Protein AF-A0A0N4YZI1-F1 (afdb_monomer)

Solvent-accessible surface area (backbone atoms only — not comparable to full-atom values): 15608 Å² total; per-residue (Å²): 112,76,43,60,44,81,88,55,67,86,56,74,50,94,76,45,42,50,37,38,33,33,46,59,48,47,58,96,82,44,68,38,50,48,68,56,55,50,52,44,39,50,38,26,43,74,52,76,24,46,54,28,34,43,38,34,46,71,39,26,40,34,49,26,60,54,74,69,55,42,40,49,58,39,66,42,84,84,43,40,84,25,42,61,86,41,46,65,58,37,35,76,69,37,35,43,24,37,24,34,71,26,25,41,49,53,54,33,48,75,71,56,28,43,42,36,43,45,55,42,45,64,38,27,34,70,62,28,95,81,69,65,50,57,37,61,32,52,62,34,31,37,62,39,66,30,35,38,35,18,17,28,38,41,64,86,37,28,60,70,61,28,51,53,52,33,54,76,53,65,29,48,34,35,13,54,29,93,57,54,34,30,18,36,34,50,35,43,64,43,97,47,60,38,81,43,47,40,81,50,63,59,61,55,49,51,51,53,53,50,38,56,76,71,63,55,61,24,14,34,38,41,24,40,44,50,57,78,93,46,42,71,60,16,52,57,50,49,56,36,45,57,50,30,53,51,52,34,58,78,67,66,52,56,75,88,53,35,59,64,48,40,52,57,44,33,37,67,69,46,73,47,49,65,56,58,50,48,52,55,45,34,50,52,50,36,60,63,52,41,50,41,65,50,53,71,73,60,66,67,81,80,127

Secondary structure (DSSP, 8-state):
-EEE-GGGTTT-STTGGGSEEEEPSEETTEEPPHHHHHHHHHHHHHTT-EE--EEEETTEEEES--HHHHHHHHH-TTPEEE-GGGHHHHHHTT--EEEPHHHHHHHHHHTT--EEE-S-B--BBTTHHHH--B-HHHHHHTT---EEEESBB-TTB-HHHHHHHHHHTT-EEEEESSS----BTTBS--S---SEEES-HHHHHHHHHHHHHTT----EEEE-PPPGGGHHHHHHHHHHHHHHHHHHHHTT--GGGHHHHHHHHHHHHHTTHHHHHHHHHHHHHHHGGGHHHHHHHT-----

Organism: Nippostrongylus brasiliensis (NCBI:txid27835)

Foldseek 3Di:
DEDEPPVVVPQPDVLQLLQEEEEFQADLNAGNALVLSVLLQVLSVVLVGGYFYWWQAQLYTYTRDDSVLSNCLRPVPPEAEDAPVCSVVCNVVRGTYTYALRNRLVVCLVVSRAEYEDAEHEAAAVVCVPVVPGDCNLVSQLFGAHEYQYQYHALRGDRVRRQVSCVVSVAFEEEQDPDQFRGNSLAQGDPDGTPYYDVDLLVVLVVSVVCVVVVPGGYYYYNYGQDPVSNVVSVQLSVQLVVQSVVCVVVVPDDPRSSVSSVVSSCVSSVNVVVVSSSVSSSVSSNSSNSSVSVVVVPDPDD

Nearest PDB structures (foldseek):
  4gij-assembly1_B  TM=9.245E-01  e=9.493E-31  Escherichia coli
  4gim-assembly1_C  TM=9.162E-01  e=5.645E-31  Escherichia coli
  4gik-assembly1_C  TM=9.221E-01  e=2.011E-30  Escherichia coli
  8k07-assembly1_B  TM=9.315E-01  e=7.165E-30  Arabidopsis thaliana
  4gij-assembly1_A  TM=9.152E-01  e=2.409E-29  Escherichia coli

Mean predicted aligned error: 7.45 Å

Structure (mmCIF, N/CA/C/O backbone):
data_AF-A0A0N4YZI1-F1
#
_entry.id   AF-A0A0N4YZI1-F1
#
loop_
_atom_site.group_PDB
_atom_site.id
_atom_site.type_symbol
_atom_site.label_atom_id
_atom_site.label_alt_id
_atom_site.label_comp_id
_atom_site.label_asym_id
_atom_site.label_entity_id
_atom_site.label_seq_id
_atom_site.pdbx_PDB_ins_code
_atom_site.Cartn_x
_atom_site.Cartn_y
_atom_site.Cartn_z
_atom_site.occupancy
_atom_site.B_iso_or_equiv
_atom_site.auth_seq_id
_atom_site.auth_comp_id
_atom_site.auth_asym_id
_atom_site.auth_atom_id
_atom_site.pdbx_PDB_model_num
ATOM 1 N N . MET A 1 1 ? -14.148 -5.843 20.686 1.00 64.12 1 MET A N 1
ATOM 2 C CA . MET A 1 1 ? -14.465 -5.968 19.241 1.00 64.12 1 MET A CA 1
ATOM 3 C C . MET A 1 1 ? -13.809 -4.864 18.410 1.00 64.12 1 MET A C 1
ATOM 5 O O . MET A 1 1 ? -13.136 -5.207 17.455 1.00 64.12 1 MET A O 1
ATOM 9 N N . LEU A 1 2 ? -13.870 -3.586 18.798 1.00 59.91 2 LEU A N 1
ATOM 10 C CA . LEU A 1 2 ? -12.930 -2.550 18.337 1.00 59.91 2 LEU A CA 1
ATOM 11 C C . LEU A 1 2 ? -12.351 -1.860 19.579 1.00 59.91 2 LEU A C 1
ATOM 13 O O . LEU A 1 2 ? -13.129 -1.42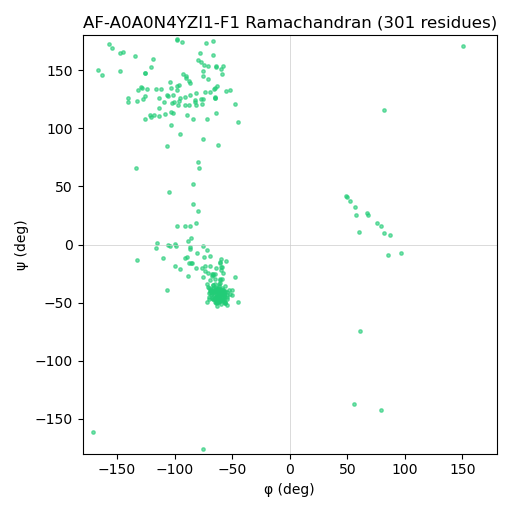2 20.426 1.00 59.91 2 LEU A O 1
ATOM 17 N N . LYS A 1 3 ? -11.027 -1.806 19.725 1.00 61.78 3 LYS A N 1
ATOM 18 C CA . LYS A 1 3 ? -10.350 -1.059 20.790 1.00 61.78 3 LYS A CA 1
ATOM 19 C C . LYS A 1 3 ? -9.655 0.151 20.173 1.00 61.78 3 LYS A C 1
ATOM 21 O O . LYS A 1 3 ? -8.828 0.013 19.276 1.00 61.78 3 LYS A O 1
ATOM 26 N N . LYS A 1 4 ? -10.019 1.331 20.664 1.00 57.34 4 LYS A N 1
ATOM 27 C CA . LYS A 1 4 ? -9.263 2.568 20.466 1.00 57.34 4 LYS A CA 1
ATOM 28 C C . LYS A 1 4 ? -8.422 2.739 21.722 1.00 57.34 4 LYS A C 1
ATOM 30 O O . LYS A 1 4 ? -8.985 2.741 22.815 1.00 57.34 4 LYS A O 1
ATOM 35 N N . GLU A 1 5 ? -7.104 2.778 21.591 1.00 58.91 5 GLU A N 1
ATOM 36 C CA . GLU A 1 5 ? -6.235 2.967 22.758 1.00 58.91 5 GLU A CA 1
ATOM 37 C C . GLU A 1 5 ? -6.351 4.408 23.282 1.00 58.91 5 GLU A C 1
ATOM 39 O O . GLU A 1 5 ? -6.737 5.303 22.530 1.00 58.91 5 GLU A O 1
ATOM 44 N N . GLU A 1 6 ? -6.085 4.622 24.579 1.00 44.84 6 GLU A N 1
ATOM 45 C CA . GLU A 1 6 ? -6.507 5.801 25.371 1.00 44.84 6 GLU A CA 1
ATOM 46 C C . GLU A 1 6 ? -6.250 7.171 24.716 1.00 44.84 6 GLU A C 1
ATOM 48 O O . GLU A 1 6 ? -7.019 8.104 24.943 1.00 44.84 6 GLU A O 1
ATOM 53 N N . LYS A 1 7 ? -5.242 7.301 23.844 1.00 47.59 7 LYS A N 1
ATOM 54 C CA . LYS A 1 7 ? -4.965 8.545 23.106 1.00 47.59 7 LYS A CA 1
ATOM 55 C C . LYS A 1 7 ? -6.034 8.925 22.069 1.00 47.59 7 LYS A C 1
ATOM 57 O O . LYS A 1 7 ? -6.217 10.109 21.817 1.00 47.59 7 LYS A O 1
ATOM 62 N N . LEU A 1 8 ? -6.775 7.966 21.504 1.00 45.09 8 LEU A N 1
ATOM 63 C CA . LEU A 1 8 ? -7.873 8.226 20.555 1.00 45.09 8 LEU A CA 1
ATOM 64 C C . LEU A 1 8 ? -9.248 8.383 21.232 1.00 45.09 8 LEU A C 1
ATOM 66 O O . LEU A 1 8 ? -10.216 8.778 20.579 1.00 45.09 8 LEU A O 1
ATOM 70 N N . GLY A 1 9 ? -9.361 8.042 22.521 1.00 37.78 9 GLY A N 1
ATOM 71 C CA . GLY A 1 9 ? -10.640 7.817 23.206 1.00 37.78 9 GLY A CA 1
ATOM 72 C C . GLY A 1 9 ? -11.533 9.048 23.387 1.00 37.78 9 GLY A C 1
ATOM 73 O O . GLY A 1 9 ? -12.749 8.892 23.436 1.00 37.78 9 GLY A O 1
ATOM 74 N N . ASN A 1 10 ? -10.965 10.258 23.415 1.00 38.94 10 ASN A N 1
ATOM 75 C CA . ASN A 1 10 ? -11.708 11.492 23.719 1.00 38.94 10 ASN A CA 1
ATOM 76 C C . ASN A 1 10 ? -11.795 12.499 22.560 1.00 38.94 10 ASN A C 1
ATOM 78 O O . ASN A 1 10 ? -12.357 13.573 22.746 1.00 38.94 10 ASN A O 1
ATOM 82 N N . GLN A 1 11 ? -11.243 12.195 21.380 1.00 40.84 11 GLN A N 1
ATOM 83 C CA . GLN A 1 11 ? -11.100 13.190 20.307 1.00 40.84 11 GLN A CA 1
ATOM 84 C C . GLN A 1 11 ? -11.884 12.897 19.029 1.00 40.84 11 GLN A C 1
ATOM 86 O O . GLN A 1 11 ? -11.896 13.744 18.154 1.00 40.84 11 GLN A O 1
ATOM 91 N N . LEU A 1 12 ? -12.592 11.775 18.894 1.00 39.47 12 LEU A N 1
ATOM 92 C CA . LEU A 1 12 ? -13.310 11.416 17.658 1.00 39.47 12 LEU A CA 1
ATOM 93 C C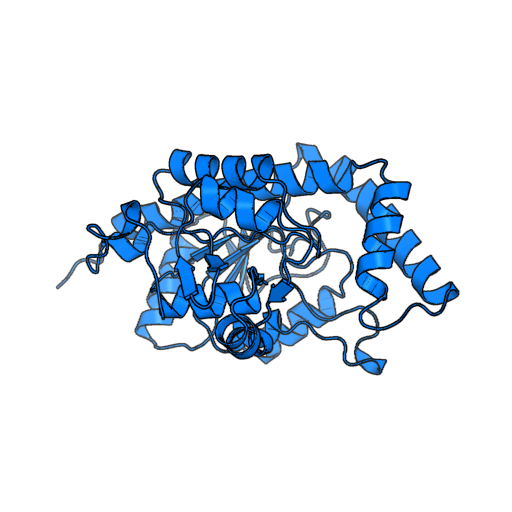 . LEU A 1 12 ? -14.709 12.051 17.536 1.00 39.47 12 LEU A C 1
ATOM 95 O O . LEU A 1 12 ? -15.683 11.358 17.242 1.00 39.47 12 LEU A O 1
ATOM 99 N N . ASP A 1 13 ? -14.795 13.371 17.706 1.00 36.34 13 ASP A N 1
ATOM 100 C CA . ASP A 1 13 ? -15.909 14.152 17.162 1.00 36.34 13 ASP A CA 1
ATOM 101 C C . ASP A 1 13 ? -15.881 14.083 15.625 1.00 36.34 13 ASP A C 1
ATOM 103 O O . ASP A 1 13 ? -14.835 13.882 15.006 1.00 36.34 13 ASP A O 1
ATOM 107 N N . THR A 1 14 ? -17.030 14.250 14.969 1.00 40.72 14 THR A N 1
ATOM 108 C CA . THR A 1 14 ? -17.194 14.132 13.502 1.00 40.72 14 THR A CA 1
ATOM 109 C C . THR A 1 14 ? -16.268 15.027 12.663 1.00 40.72 14 THR A C 1
ATOM 111 O O . THR A 1 14 ? -16.140 14.808 11.461 1.00 40.72 14 THR A O 1
ATOM 114 N N . LEU A 1 15 ? -15.617 16.021 13.276 1.00 30.80 15 LEU A N 1
ATOM 115 C CA . LEU A 1 15 ? -14.598 16.871 12.651 1.00 30.80 15 LEU A CA 1
ATOM 116 C C . LEU A 1 15 ? -13.177 16.289 12.762 1.00 30.80 15 LEU A C 1
ATOM 118 O O . LEU A 1 15 ? -12.362 16.526 11.882 1.00 30.80 15 LEU A O 1
ATOM 122 N N . THR A 1 16 ? -12.878 15.479 13.777 1.00 36.34 16 THR A N 1
ATOM 123 C CA . THR A 1 16 ? -11.519 14.994 14.068 1.00 36.34 16 THR A CA 1
ATOM 124 C C . THR A 1 16 ? -11.164 13.689 13.351 1.00 36.34 16 THR A C 1
ATOM 126 O O . THR A 1 16 ? -10.000 13.306 13.282 1.00 36.34 16 THR A O 1
ATOM 129 N N . GLN A 1 17 ? -12.149 13.016 12.742 1.00 41.59 17 GLN A N 1
ATOM 130 C CA . GLN A 1 17 ? -11.936 11.850 11.860 1.00 41.59 17 GLN A CA 1
ATOM 131 C C . GLN A 1 17 ? -11.055 12.175 10.635 1.00 41.59 17 GLN A C 1
ATOM 133 O O . GLN A 1 17 ? -10.584 11.278 9.940 1.00 41.59 17 GLN A O 1
ATOM 138 N N . LEU A 1 18 ? -10.827 13.466 10.388 1.00 37.84 18 LEU A N 1
ATOM 139 C CA . LEU A 1 18 ? -9.977 14.021 9.344 1.00 37.84 18 LEU A CA 1
ATOM 140 C C . LEU A 1 18 ? -8.476 13.931 9.622 1.00 37.84 18 LEU A C 1
ATOM 142 O O . LEU A 1 18 ? -7.710 13.991 8.667 1.00 37.84 18 LEU A O 1
ATOM 146 N N . TYR A 1 19 ? -8.056 13.763 10.878 1.00 44.00 19 TYR A N 1
ATOM 147 C CA . TYR A 1 19 ? -6.641 13.844 11.260 1.00 44.00 19 TYR A CA 1
ATOM 148 C C . TYR A 1 19 ? -5.962 12.488 11.428 1.00 44.00 19 TYR A C 1
ATOM 150 O O . TYR A 1 19 ? -4.784 12.455 11.766 1.00 44.00 19 TYR A O 1
ATOM 158 N N . TYR A 1 20 ? -6.671 11.378 11.212 1.00 50.50 20 TYR A N 1
ATOM 159 C CA . TYR A 1 20 ? -6.123 10.048 11.454 1.00 50.50 20 TYR A CA 1
ATOM 160 C C . TYR A 1 20 ? -5.604 9.389 10.178 1.00 50.50 20 TYR A C 1
ATOM 162 O O . TYR A 1 20 ? -6.312 9.336 9.173 1.00 50.50 20 TYR A O 1
ATOM 170 N N . TYR A 1 21 ? -4.394 8.831 10.249 1.00 55.94 21 TYR A N 1
ATOM 171 C CA . TYR A 1 21 ? -3.768 8.084 9.155 1.00 55.94 21 TYR A CA 1
ATOM 172 C C . TYR A 1 21 ? -3.366 6.701 9.583 1.00 55.94 21 TYR A C 1
ATOM 174 O O . TYR A 1 21 ? -2.696 6.536 10.595 1.00 55.94 21 TYR A O 1
ATOM 182 N N . THR A 1 22 ? -3.670 5.698 8.776 1.00 52.75 22 THR A N 1
ATOM 183 C CA . THR A 1 22 ? -3.154 4.367 9.070 1.00 52.75 22 THR A CA 1
ATOM 184 C C . THR A 1 22 ? -1.761 4.151 8.485 1.00 52.75 22 THR A C 1
ATOM 186 O O . THR A 1 22 ? -1.490 4.533 7.349 1.00 52.75 22 THR A O 1
ATOM 189 N N . VAL A 1 23 ? -0.896 3.507 9.272 1.00 56.72 23 VAL A N 1
ATOM 190 C CA . VAL A 1 23 ? 0.402 2.969 8.848 1.00 56.72 23 VAL A CA 1
ATOM 191 C C . VAL A 1 23 ? 0.263 1.459 8.694 1.00 56.72 23 VAL A C 1
ATOM 193 O O . VAL A 1 23 ? -0.299 0.788 9.566 1.00 56.72 23 VAL A O 1
ATOM 196 N N . GLN A 1 24 ? 0.782 0.904 7.601 1.00 63.66 24 GLN A N 1
ATOM 197 C CA . GLN A 1 24 ? 0.858 -0.544 7.432 1.00 63.66 24 GLN A CA 1
ATOM 198 C C . GLN A 1 24 ? 2.144 -1.102 8.058 1.00 63.66 24 GLN A C 1
ATOM 200 O O . GLN A 1 24 ? 3.240 -0.682 7.705 1.00 63.66 24 GLN A O 1
ATOM 205 N N . LEU A 1 25 ? 2.020 -2.122 8.912 1.00 55.25 25 LEU A N 1
ATOM 206 C CA . LEU A 1 25 ? 3.162 -2.805 9.550 1.00 55.25 25 LEU A CA 1
ATOM 207 C C . LEU A 1 25 ? 3.775 -3.940 8.708 1.00 55.25 25 LEU A C 1
ATOM 209 O O . LEU A 1 25 ? 4.662 -4.651 9.174 1.00 55.25 25 LEU A O 1
ATOM 213 N N . TYR A 1 26 ? 3.313 -4.116 7.468 1.00 55.12 26 TYR A N 1
ATOM 214 C CA . TYR A 1 26 ? 3.861 -5.080 6.514 1.00 55.12 26 TYR A CA 1
ATOM 215 C C . TYR A 1 26 ? 4.227 -4.378 5.211 1.00 55.12 26 TYR A C 1
ATOM 217 O O . TYR A 1 26 ? 3.356 -4.046 4.406 1.00 55.12 26 TYR A O 1
ATOM 225 N N . VAL A 1 27 ? 5.523 -4.224 4.962 1.00 52.31 27 VAL A N 1
ATOM 226 C CA . VAL A 1 27 ? 6.040 -3.744 3.680 1.00 52.31 27 VAL A CA 1
ATOM 227 C C . VAL A 1 27 ? 6.548 -4.969 2.943 1.00 52.31 27 VAL A C 1
ATOM 229 O O . VAL A 1 27 ? 7.347 -5.739 3.459 1.00 52.31 27 VAL A O 1
ATOM 232 N N . LEU A 1 28 ? 6.004 -5.213 1.752 1.00 41.12 28 LEU A N 1
ATOM 233 C CA . LEU A 1 28 ? 6.456 -6.295 0.875 1.00 41.12 28 LEU A CA 1
ATOM 234 C C . LEU A 1 28 ? 6.368 -7.734 1.433 1.00 41.12 28 LEU A C 1
ATOM 236 O O . LEU A 1 28 ? 6.787 -8.612 0.711 1.00 41.12 28 LEU A O 1
ATOM 240 N N . HIS A 1 29 ? 5.712 -8.003 2.575 1.00 47.41 29 HIS A N 1
ATOM 241 C CA . HIS A 1 29 ? 5.639 -9.287 3.328 1.00 47.41 29 HIS A CA 1
ATOM 242 C C . HIS A 1 29 ? 6.629 -9.421 4.493 1.00 47.41 29 HIS A C 1
ATOM 244 O O . HIS A 1 29 ? 6.482 -10.357 5.278 1.00 47.41 29 HIS A O 1
ATOM 250 N N . GLU A 1 30 ? 7.556 -8.485 4.669 1.00 54.44 30 GLU A N 1
ATOM 251 C CA . GLU A 1 30 ? 8.402 -8.450 5.860 1.00 54.44 30 GLU A CA 1
ATOM 252 C C . GLU A 1 30 ? 7.742 -7.610 6.954 1.00 54.44 30 GLU A C 1
ATOM 254 O O . GLU A 1 30 ? 7.030 -6.634 6.680 1.00 54.44 30 GLU A O 1
ATOM 259 N N . LYS A 1 31 ? 7.938 -8.040 8.204 1.00 61.06 31 LYS A N 1
ATOM 260 C CA . LYS A 1 31 ? 7.500 -7.274 9.368 1.00 61.06 31 LYS A CA 1
ATOM 261 C C . LYS A 1 31 ? 8.305 -5.989 9.388 1.00 61.06 31 LYS A C 1
ATOM 263 O O . LYS A 1 31 ? 9.533 -6.020 9.355 1.00 61.06 31 LYS A O 1
ATOM 268 N N . VAL A 1 32 ? 7.607 -4.865 9.433 1.00 64.12 32 VAL A N 1
ATOM 269 C CA . VAL A 1 32 ? 8.256 -3.574 9.627 1.00 64.12 32 VAL A CA 1
ATOM 270 C C . VAL A 1 32 ? 8.882 -3.580 11.021 1.00 64.12 32 VAL A C 1
ATOM 272 O O . VAL A 1 32 ? 8.206 -3.885 12.006 1.00 64.12 32 VAL A O 1
ATOM 275 N N . HIS A 1 33 ? 10.176 -3.267 11.104 1.00 71.81 33 HIS A N 1
ATOM 276 C CA . HIS A 1 33 ? 10.858 -3.124 12.387 1.00 71.81 33 HIS A CA 1
ATOM 277 C C . HIS A 1 33 ? 10.185 -2.030 13.224 1.00 71.81 33 HIS A C 1
ATOM 279 O O . HIS A 1 33 ? 9.718 -1.021 12.691 1.00 71.81 33 HIS A O 1
ATOM 285 N N . PHE A 1 34 ? 10.177 -2.201 14.550 1.00 79.56 34 PHE A N 1
ATOM 286 C CA . PHE A 1 34 ? 9.613 -1.219 15.482 1.00 79.56 34 PHE A CA 1
ATOM 287 C C . PHE A 1 34 ? 10.135 0.203 15.217 1.00 79.56 34 PHE A C 1
ATOM 289 O O . PHE A 1 34 ? 9.357 1.154 15.193 1.00 79.56 34 PHE A O 1
ATOM 296 N N . SER A 1 35 ? 11.442 0.341 14.965 1.00 79.62 35 SER A N 1
ATOM 297 C CA . SER A 1 35 ? 12.081 1.623 14.648 1.00 79.62 35 SER A CA 1
ATOM 298 C C . SER A 1 35 ? 11.456 2.292 13.430 1.00 79.62 35 SER A C 1
ATOM 300 O O . SER A 1 35 ? 11.119 3.468 13.486 1.00 79.62 35 SER A O 1
ATOM 302 N N . THR A 1 36 ? 11.250 1.539 12.353 1.00 77.69 36 THR A N 1
ATOM 303 C CA . THR A 1 36 ? 10.666 2.033 11.106 1.00 77.69 36 THR A CA 1
ATOM 304 C C . THR A 1 36 ? 9.211 2.427 11.318 1.00 77.69 36 THR A C 1
ATOM 306 O O . THR A 1 36 ? 8.814 3.526 10.954 1.00 77.69 36 THR A O 1
ATOM 309 N N . ALA A 1 37 ? 8.418 1.583 11.980 1.00 79.50 37 ALA A N 1
ATOM 310 C CA . ALA A 1 37 ? 7.022 1.891 12.273 1.00 79.50 37 ALA A CA 1
ATOM 311 C C . ALA A 1 37 ? 6.881 3.164 13.129 1.00 79.50 37 ALA A C 1
ATOM 313 O O . ALA A 1 37 ? 6.051 4.018 12.824 1.00 79.50 37 ALA A O 1
ATOM 314 N N . LYS A 1 38 ? 7.748 3.344 14.132 1.00 83.44 38 LYS A N 1
ATOM 315 C CA . LYS A 1 38 ? 7.790 4.557 14.954 1.00 83.44 38 LYS A CA 1
ATOM 316 C C . LYS A 1 38 ? 8.203 5.798 14.159 1.00 83.44 38 LYS A C 1
ATOM 318 O O . LYS A 1 38 ? 7.565 6.834 14.301 1.00 83.44 38 LYS A O 1
ATOM 323 N N . LEU A 1 39 ? 9.217 5.688 13.295 1.00 83.00 39 LEU A N 1
ATOM 324 C CA . LEU A 1 39 ? 9.632 6.779 12.405 1.00 83.00 39 LEU A CA 1
ATOM 325 C C . LEU A 1 39 ? 8.480 7.245 11.505 1.00 83.00 39 LEU A C 1
ATOM 327 O O . LEU A 1 39 ? 8.307 8.444 11.306 1.00 83.00 39 LEU A O 1
ATOM 331 N N . LEU A 1 40 ? 7.668 6.313 10.998 1.00 81.62 40 LEU A N 1
ATOM 332 C CA . LEU A 1 40 ? 6.494 6.649 10.192 1.00 81.62 40 LEU A CA 1
ATOM 333 C C . LEU A 1 40 ? 5.413 7.343 11.016 1.00 81.62 40 LEU A C 1
ATOM 335 O O . LEU A 1 40 ? 4.865 8.342 10.560 1.00 81.62 40 LEU A O 1
ATOM 339 N N . GLU A 1 41 ? 5.127 6.865 12.229 1.00 84.31 41 GLU A N 1
ATOM 340 C CA . GLU A 1 41 ? 4.196 7.552 13.127 1.00 84.31 41 GLU A CA 1
ATOM 341 C C . GLU A 1 41 ? 4.659 8.977 13.461 1.00 84.31 41 GLU A C 1
ATOM 343 O O . GLU A 1 41 ? 3.858 9.911 13.434 1.00 84.31 41 GLU A O 1
ATOM 348 N N . ASP A 1 42 ? 5.950 9.163 13.731 1.0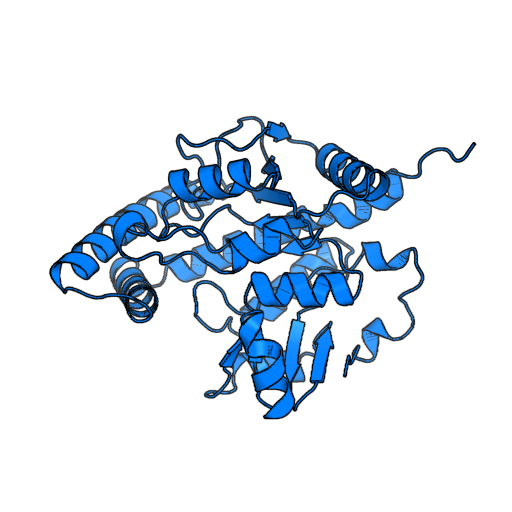0 85.25 42 ASP A N 1
ATOM 349 C CA . ASP A 1 42 ? 6.527 10.474 14.025 1.00 85.25 42 ASP A CA 1
ATOM 350 C C . ASP A 1 42 ? 6.491 11.402 12.798 1.00 85.25 42 ASP A C 1
ATOM 352 O O . ASP A 1 42 ? 6.215 12.593 12.949 1.00 85.25 42 ASP A O 1
ATOM 356 N N . ALA A 1 43 ? 6.659 10.867 11.582 1.00 82.25 43 ALA A N 1
ATOM 357 C CA . ALA A 1 43 ? 6.473 11.622 10.343 1.00 82.25 43 ALA A CA 1
ATOM 358 C C . ALA A 1 43 ? 5.029 12.141 10.201 1.00 82.25 43 ALA A C 1
ATOM 360 O O . ALA A 1 43 ? 4.846 13.327 9.930 1.00 82.25 43 ALA A O 1
ATOM 361 N N . VAL A 1 44 ? 4.009 11.310 10.475 1.00 81.38 44 VAL A N 1
ATOM 362 C CA . VAL A 1 44 ? 2.596 11.759 10.484 1.00 81.38 44 VAL A CA 1
ATOM 363 C C . VAL A 1 44 ? 2.388 12.895 11.490 1.00 81.38 44 VAL A C 1
ATOM 365 O O . VAL A 1 44 ? 1.789 13.918 11.153 1.00 81.38 44 VAL A O 1
ATOM 368 N N . ARG A 1 45 ? 2.913 12.737 12.715 1.00 84.12 45 ARG A N 1
ATOM 369 C CA . ARG A 1 45 ? 2.794 13.749 13.780 1.00 84.12 45 ARG A CA 1
ATOM 370 C C . ARG A 1 45 ? 3.469 15.061 13.404 1.00 84.12 45 ARG A C 1
ATOM 372 O O . ARG A 1 45 ? 2.940 16.126 13.715 1.00 84.12 45 ARG A O 1
ATOM 379 N N . SER A 1 46 ? 4.612 14.995 12.721 1.00 83.69 46 SER A N 1
ATOM 380 C CA . SER A 1 46 ? 5.344 16.186 12.277 1.00 83.69 46 SER A CA 1
ATOM 381 C C . SER A 1 46 ? 4.570 17.021 11.250 1.00 83.69 46 SER A C 1
ATOM 383 O O . SER A 1 46 ? 4.727 18.238 11.217 1.00 83.69 46 SER A O 1
ATOM 385 N N . GLU A 1 47 ? 3.662 16.388 10.503 1.00 79.62 47 GLU A N 1
ATOM 386 C CA . GLU A 1 47 ? 2.738 17.029 9.558 1.00 79.62 47 GLU A CA 1
ATOM 387 C C . GLU A 1 47 ? 1.391 17.415 10.208 1.00 79.62 47 GLU A C 1
ATOM 389 O O . GLU A 1 47 ? 0.402 17.664 9.520 1.00 79.62 47 GLU A O 1
ATOM 394 N N . GLY A 1 48 ? 1.310 17.440 11.544 1.00 77.38 48 GLY A N 1
ATOM 395 C CA . GLY A 1 48 ? 0.127 17.905 12.278 1.00 77.38 48 GLY A CA 1
ATOM 396 C C . GLY A 1 48 ? -1.050 16.927 12.300 1.00 77.38 48 GLY A C 1
ATOM 397 O O . GLY A 1 48 ? -2.178 17.336 12.577 1.00 77.38 48 GLY A O 1
ATOM 398 N N . SER A 1 49 ? -0.808 15.650 12.005 1.00 79.75 49 SER A N 1
ATOM 399 C CA . SER A 1 49 ? -1.834 14.604 11.978 1.00 79.75 49 SER A CA 1
ATOM 400 C C . SER A 1 49 ? -1.546 13.498 12.996 1.00 79.75 49 SER A C 1
ATOM 402 O O . SER A 1 49 ? -0.410 13.326 13.426 1.00 79.75 49 SER A O 1
ATOM 404 N N . GLU A 1 50 ? -2.553 12.720 13.389 1.00 82.56 50 GLU A N 1
ATOM 405 C CA . GLU A 1 50 ? -2.393 11.635 14.360 1.00 82.56 50 GLU A CA 1
ATOM 406 C C . GLU A 1 50 ? -2.305 10.269 13.650 1.00 82.56 50 GLU A C 1
ATOM 408 O O . GLU A 1 50 ? -3.216 9.872 12.917 1.00 82.56 50 GLU A O 1
ATOM 413 N N . PRO A 1 51 ? -1.228 9.496 13.840 1.00 85.31 51 PRO A N 1
ATOM 414 C CA . PRO A 1 51 ? -1.144 8.153 13.293 1.00 85.31 51 PRO A CA 1
ATOM 415 C C . PRO A 1 51 ? -2.085 7.191 14.032 1.00 85.31 51 PRO A C 1
ATOM 417 O O . PRO A 1 51 ? -2.250 7.215 15.248 1.00 85.31 51 PRO A O 1
ATOM 420 N N . ALA A 1 52 ? -2.680 6.287 13.271 1.00 87.88 52 ALA A N 1
ATOM 421 C CA . ALA A 1 52 ? -3.603 5.254 13.697 1.00 87.88 52 ALA A CA 1
ATOM 422 C C . ALA A 1 52 ? -3.192 3.921 13.060 1.00 87.88 52 ALA A C 1
ATOM 424 O O . ALA A 1 52 ? -3.898 3.379 12.208 1.00 87.88 52 ALA A O 1
ATOM 425 N N . THR A 1 53 ? -2.025 3.403 13.444 1.00 87.62 53 THR A N 1
ATOM 426 C CA . THR A 1 53 ? -1.545 2.071 13.046 1.00 87.62 53 THR A CA 1
ATOM 427 C C . THR A 1 53 ? -2.580 0.995 13.410 1.00 87.62 53 THR A C 1
ATOM 429 O O . THR A 1 53 ? -3.108 1.005 14.522 1.00 87.62 53 THR A O 1
ATOM 432 N N . ILE A 1 54 ? -2.908 0.083 12.481 1.00 87.00 54 ILE A N 1
ATOM 433 C CA . ILE A 1 54 ? -3.970 -0.926 12.672 1.00 87.00 54 ILE A CA 1
ATOM 434 C C . ILE A 1 54 ? -3.397 -2.344 12.721 1.00 87.00 54 ILE A C 1
ATOM 436 O O . ILE A 1 54 ? -2.755 -2.811 11.775 1.00 87.00 54 ILE A O 1
ATOM 440 N N . ALA A 1 55 ? -3.722 -3.070 13.790 1.00 89.81 55 ALA A N 1
ATOM 441 C CA . ALA A 1 55 ? -3.353 -4.472 13.969 1.00 89.81 55 ALA A CA 1
ATOM 442 C C . ALA A 1 55 ? -4.440 -5.272 14.702 1.00 89.81 55 ALA A C 1
ATOM 444 O O . ALA A 1 55 ? -5.366 -4.714 15.295 1.00 89.81 55 ALA A O 1
ATOM 445 N N . LEU A 1 56 ? -4.317 -6.597 14.651 1.00 91.12 56 LEU A N 1
ATOM 446 C CA . LEU A 1 56 ? -5.093 -7.525 15.465 1.00 91.12 56 LEU A CA 1
ATOM 447 C C . LEU A 1 56 ? -4.236 -8.005 16.635 1.00 91.12 56 LEU A C 1
ATOM 449 O O . LEU A 1 56 ? -3.108 -8.450 16.425 1.00 91.12 56 LEU A O 1
ATOM 453 N N . LEU A 1 57 ? -4.764 -7.914 17.851 1.00 90.75 57 LEU A N 1
ATOM 454 C CA . LEU A 1 57 ? -4.085 -8.338 19.075 1.00 90.75 57 LEU A CA 1
ATOM 455 C C . LEU A 1 57 ? -5.094 -9.001 20.004 1.00 90.75 57 LEU A C 1
ATOM 457 O O . LEU A 1 57 ? -6.136 -8.416 20.305 1.00 90.75 57 LEU A O 1
ATOM 461 N N . ASP A 1 58 ? -4.795 -10.222 20.447 1.00 93.00 58 ASP A N 1
ATOM 462 C CA . ASP A 1 58 ? -5.533 -10.923 21.506 1.00 93.00 58 ASP A CA 1
ATOM 463 C C . ASP A 1 58 ? -7.062 -10.906 21.288 1.00 93.00 58 ASP A C 1
ATOM 465 O O . ASP A 1 58 ? -7.857 -10.631 22.189 1.00 93.00 58 ASP A O 1
ATOM 469 N N . GLY A 1 59 ? -7.483 -11.112 20.037 1.00 92.31 59 GLY A N 1
ATOM 470 C CA . GLY A 1 59 ? -8.893 -11.186 19.649 1.00 92.31 59 GLY A 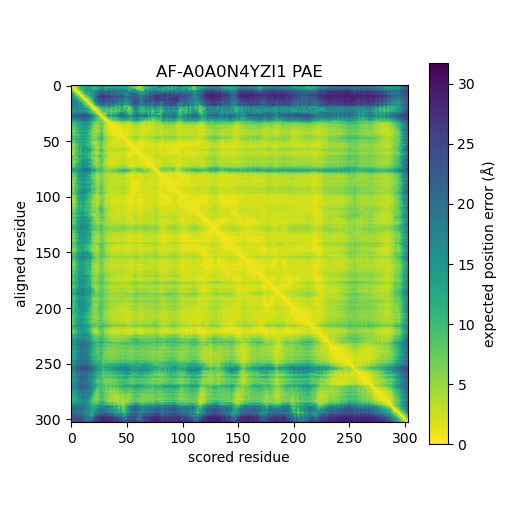CA 1
ATOM 471 C C . GLY A 1 59 ? -9.593 -9.835 19.512 1.00 92.31 59 GLY A C 1
ATOM 472 O O . GLY A 1 59 ? -10.822 -9.765 19.474 1.00 92.31 59 GLY A O 1
ATOM 473 N N . ASN A 1 60 ? -8.829 -8.746 19.421 1.00 93.94 60 ASN A N 1
ATOM 474 C CA . ASN A 1 60 ? -9.341 -7.395 19.238 1.00 93.94 60 ASN A CA 1
ATOM 475 C C . ASN A 1 60 ? -8.714 -6.711 18.023 1.00 93.94 60 ASN A C 1
ATOM 477 O O . ASN A 1 60 ? -7.549 -6.923 17.697 1.00 93.94 60 ASN A O 1
ATOM 481 N N . ILE A 1 61 ? -9.501 -5.848 17.379 1.00 93.31 61 ILE A N 1
ATOM 482 C CA . ILE A 1 61 ? -9.000 -4.874 16.408 1.00 93.31 61 ILE A CA 1
ATOM 483 C C . ILE A 1 61 ? -8.486 -3.673 17.196 1.00 93.31 61 ILE A C 1
ATOM 485 O O . ILE A 1 61 ? -9.254 -3.091 17.965 1.00 93.31 61 ILE A O 1
ATOM 489 N N . HIS A 1 62 ? -7.228 -3.303 16.986 1.00 90.19 62 HIS A N 1
ATOM 490 C CA . HIS A 1 62 ? -6.619 -2.103 17.546 1.00 90.19 62 HIS A CA 1
ATOM 491 C C . HIS A 1 62 ? -6.442 -1.061 16.440 1.00 90.19 62 HIS A C 1
ATOM 493 O O . HIS A 1 62 ? -5.898 -1.372 15.379 1.00 90.19 62 HIS A O 1
ATOM 499 N N . VAL A 1 63 ? -6.924 0.158 16.687 1.00 88.50 63 VAL A N 1
ATOM 500 C CA . VAL A 1 63 ? -6.776 1.313 15.789 1.00 88.50 63 VAL A CA 1
ATOM 501 C C . VAL A 1 63 ? -6.040 2.409 16.548 1.00 88.50 63 VAL A C 1
ATOM 503 O O . VAL A 1 63 ? -6.599 2.984 17.482 1.00 88.50 63 VAL A O 1
ATOM 506 N N . GLY A 1 64 ? -4.791 2.655 16.149 1.00 86.12 64 GLY A N 1
ATOM 507 C CA . GLY A 1 64 ? -3.798 3.374 16.945 1.00 86.12 64 GLY A CA 1
ATO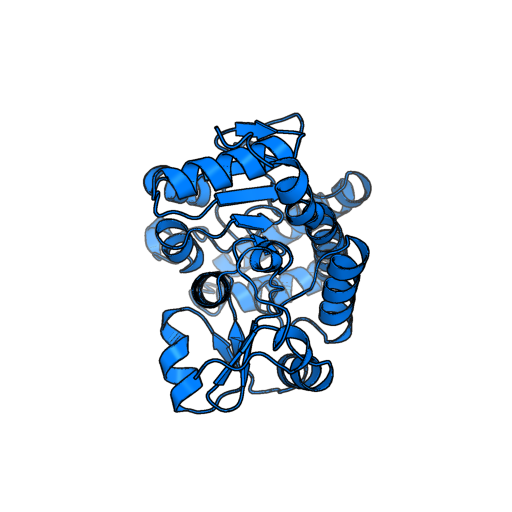M 508 C C . GLY A 1 64 ? -3.156 2.438 17.964 1.00 86.12 64 GLY A C 1
ATOM 509 O O . GLY A 1 64 ? -3.842 1.920 18.846 1.00 86.12 64 GLY A O 1
ATOM 510 N N . LEU A 1 65 ? -1.851 2.197 17.816 1.00 84.88 65 LEU A N 1
ATOM 511 C CA . LEU A 1 65 ? -1.086 1.326 18.705 1.00 84.88 65 LEU A CA 1
ATOM 512 C C . LEU A 1 65 ? -0.223 2.160 19.651 1.00 84.88 65 LEU A C 1
ATOM 514 O O . LEU A 1 65 ? 0.405 3.133 19.245 1.00 84.88 65 LEU A O 1
ATOM 518 N N . SER A 1 66 ? -0.141 1.738 20.907 1.00 87.62 66 SER A N 1
ATOM 519 C CA . SER A 1 66 ? 0.907 2.158 21.827 1.00 87.62 66 SER A CA 1
ATOM 520 C C . SER A 1 66 ? 2.264 1.629 21.366 1.00 87.62 66 SER A C 1
ATOM 522 O O . SER A 1 66 ? 2.338 0.675 20.587 1.00 87.62 66 SER A O 1
ATOM 524 N N . ASN A 1 67 ? 3.353 2.195 21.894 1.00 87.81 67 ASN A N 1
ATOM 525 C CA . ASN A 1 67 ? 4.697 1.688 21.608 1.00 87.81 67 ASN A CA 1
ATOM 526 C C . ASN A 1 67 ? 4.811 0.203 21.971 1.00 87.81 67 ASN A C 1
ATOM 528 O O . ASN A 1 67 ? 5.364 -0.569 21.199 1.00 87.81 67 ASN A O 1
ATOM 532 N N . GLU A 1 68 ? 4.233 -0.212 23.098 1.00 89.44 68 GLU A N 1
ATOM 533 C CA . GLU A 1 68 ? 4.248 -1.603 23.549 1.00 89.44 68 GLU A CA 1
ATOM 534 C C . GLU A 1 68 ? 3.530 -2.512 22.548 1.00 89.44 68 GLU A C 1
ATOM 536 O O . GLU A 1 68 ? 4.051 -3.559 22.173 1.00 89.44 68 GLU A O 1
ATOM 541 N N . ASN A 1 69 ? 2.352 -2.113 22.067 1.00 87.44 69 ASN A N 1
ATOM 542 C CA . ASN A 1 69 ? 1.601 -2.907 21.098 1.00 87.44 69 ASN A CA 1
ATOM 543 C C . ASN A 1 69 ? 2.247 -2.903 19.707 1.00 87.44 69 ASN A C 1
ATOM 545 O O . ASN A 1 69 ? 2.236 -3.927 19.026 1.00 87.44 69 ASN A O 1
ATOM 549 N N . LEU A 1 70 ? 2.871 -1.796 19.307 1.00 84.75 70 LEU A N 1
ATOM 550 C CA . LEU A 1 70 ? 3.666 -1.705 18.085 1.00 84.75 70 LEU A CA 1
ATOM 551 C C . LEU A 1 70 ? 4.872 -2.659 18.146 1.00 84.75 70 LEU A C 1
ATOM 553 O O . LEU A 1 70 ? 5.089 -3.431 17.211 1.00 84.75 70 LEU A O 1
ATOM 557 N N . THR A 1 71 ? 5.588 -2.688 19.278 1.00 85.69 71 THR A N 1
ATOM 558 C CA . THR A 1 71 ? 6.658 -3.659 19.561 1.00 85.69 71 THR A CA 1
ATOM 559 C C . THR A 1 71 ? 6.126 -5.086 19.499 1.00 85.69 71 THR A C 1
ATOM 561 O O . THR A 1 71 ? 6.708 -5.921 18.814 1.00 85.69 71 THR A O 1
ATOM 564 N N . ARG A 1 72 ? 4.978 -5.373 20.129 1.00 86.62 72 ARG A N 1
ATOM 565 C CA . ARG A 1 72 ? 4.366 -6.712 20.089 1.00 86.62 72 ARG A CA 1
ATOM 566 C C . ARG A 1 72 ? 4.097 -7.173 18.660 1.00 86.62 72 ARG A C 1
ATOM 568 O O . ARG A 1 72 ? 4.420 -8.312 18.335 1.00 86.62 72 ARG A O 1
ATOM 575 N N . VAL A 1 73 ? 3.541 -6.327 17.793 1.00 82.81 73 VAL A N 1
ATOM 576 C CA . VAL A 1 73 ? 3.285 -6.715 16.394 1.00 82.81 73 VAL A CA 1
ATOM 577 C C . VAL A 1 73 ? 4.592 -6.953 15.628 1.00 82.81 73 VAL A C 1
ATOM 579 O O . VAL A 1 73 ? 4.673 -7.922 14.865 1.00 82.81 73 VAL A O 1
ATOM 582 N N . ALA A 1 74 ? 5.602 -6.104 15.845 1.00 79.12 74 ALA A N 1
ATOM 583 C CA . ALA A 1 74 ? 6.893 -6.176 15.162 1.00 79.12 74 ALA A CA 1
ATOM 584 C C . ALA A 1 74 ? 7.740 -7.389 15.595 1.00 79.12 74 ALA A C 1
ATOM 586 O O . ALA A 1 74 ? 8.341 -8.050 14.750 1.00 79.12 74 ALA A O 1
ATOM 587 N N . GLU A 1 75 ? 7.767 -7.706 16.891 1.00 81.00 75 GLU A N 1
ATOM 588 C CA . GLU A 1 75 ? 8.700 -8.679 17.479 1.00 81.00 75 GLU A CA 1
ATOM 589 C C . GLU A 1 75 ? 8.096 -10.072 17.713 1.00 81.00 75 GLU A C 1
ATOM 591 O O . GLU A 1 75 ? 8.837 -11.048 17.837 1.00 81.00 75 GLU A O 1
ATOM 596 N N . THR A 1 76 ? 6.764 -10.219 17.741 1.00 79.38 76 THR A N 1
ATOM 597 C CA . THR A 1 76 ? 6.138 -11.544 17.914 1.00 79.38 76 THR A CA 1
ATOM 598 C C . THR A 1 76 ? 6.482 -12.436 16.727 1.00 79.38 76 THR A C 1
ATOM 600 O O . THR A 1 76 ? 5.999 -12.187 15.622 1.00 79.38 76 THR A O 1
ATOM 603 N N . MET A 1 77 ? 7.268 -13.499 16.938 1.00 73.38 77 MET A N 1
ATOM 604 C CA . MET A 1 77 ? 7.702 -14.403 15.862 1.00 73.38 77 MET A CA 1
ATOM 605 C C . MET A 1 77 ? 6.523 -15.020 15.102 1.00 73.38 77 MET A C 1
ATOM 607 O O . MET A 1 77 ? 6.502 -14.964 13.872 1.00 73.38 77 MET A O 1
ATOM 611 N N . ASP A 1 78 ? 5.490 -15.457 15.821 1.00 78.75 78 ASP A N 1
ATOM 612 C CA . ASP A 1 78 ? 4.310 -16.119 15.251 1.00 78.75 78 ASP A CA 1
ATOM 613 C C . ASP A 1 78 ? 3.211 -15.149 14.784 1.00 78.75 78 ASP A C 1
ATOM 615 O O . ASP A 1 78 ? 2.064 -15.553 14.583 1.00 78.75 78 ASP A O 1
ATOM 619 N N . SER A 1 79 ? 3.517 -13.853 14.625 1.00 82.88 79 SER A N 1
ATOM 620 C CA . SER A 1 79 ? 2.510 -12.916 14.125 1.00 82.88 79 SER A CA 1
ATOM 621 C C . SER A 1 79 ? 2.103 -13.250 12.691 1.00 82.88 79 SER A C 1
ATOM 623 O O . SER A 1 79 ? 2.936 -13.510 11.820 1.00 82.88 79 SER A O 1
ATOM 625 N N . VAL A 1 80 ? 0.794 -13.239 12.442 1.00 86.44 80 VAL A N 1
ATOM 626 C CA . VAL A 1 80 ? 0.222 -13.622 11.150 1.00 86.44 80 VAL A CA 1
ATOM 627 C C . VAL A 1 80 ? 0.032 -12.410 10.243 1.00 86.44 80 VAL A C 1
ATOM 629 O O . VAL A 1 80 ? -0.273 -11.302 10.689 1.00 86.44 80 VAL A O 1
ATOM 632 N N . LYS A 1 81 ? 0.191 -12.622 8.937 1.00 85.81 81 LYS A N 1
ATOM 633 C CA . LYS A 1 81 ? -0.176 -11.638 7.919 1.00 85.81 81 LYS A CA 1
ATOM 634 C C . LYS A 1 81 ? -1.679 -11.741 7.656 1.00 85.81 81 LYS A C 1
ATOM 636 O O . LYS A 1 81 ? -2.152 -12.792 7.237 1.00 85.81 81 LYS A O 1
ATOM 641 N N . VAL A 1 82 ? -2.419 -10.658 7.883 1.00 90.06 82 VAL A N 1
ATOM 642 C CA . VAL A 1 82 ? -3.890 -10.662 7.845 1.00 90.06 82 VAL A CA 1
ATOM 643 C C . VAL A 1 82 ? -4.403 -9.922 6.613 1.00 90.06 82 VAL A C 1
ATOM 645 O O . VAL A 1 82 ? -4.266 -8.700 6.504 1.00 90.06 82 VAL A O 1
ATOM 648 N N . SER A 1 83 ? -5.017 -10.646 5.679 1.00 93.19 83 SER A N 1
ATOM 649 C CA . SER A 1 83 ? -5.884 -10.075 4.646 1.00 93.19 83 SER A CA 1
ATOM 650 C C . SER A 1 83 ? -7.348 -10.093 5.076 1.00 93.19 83 SER A C 1
ATOM 652 O O . SER A 1 83 ? -7.687 -10.614 6.138 1.00 93.19 83 SER A O 1
ATOM 654 N N . ARG A 1 84 ? -8.237 -9.497 4.274 1.00 94.62 84 ARG A N 1
ATOM 655 C CA . ARG A 1 84 ? -9.651 -9.307 4.636 1.00 94.62 84 ARG A CA 1
ATOM 656 C C . ARG A 1 84 ? -10.339 -10.615 5.037 1.00 94.62 84 ARG A C 1
ATOM 658 O O . ARG A 1 84 ? -11.069 -10.638 6.023 1.00 94.62 84 ARG A O 1
ATOM 665 N N . ARG A 1 85 ? -10.060 -11.712 4.325 1.00 95.50 85 ARG A N 1
ATOM 666 C CA . ARG A 1 85 ? -10.618 -13.042 4.634 1.00 95.50 85 ARG A CA 1
ATOM 667 C C . ARG A 1 85 ? -10.116 -13.624 5.963 1.00 95.50 85 ARG A C 1
ATOM 669 O O . ARG A 1 85 ? -10.804 -14.439 6.567 1.00 95.50 85 ARG A O 1
ATOM 676 N N . ASP A 1 86 ? -8.931 -13.213 6.410 1.00 95.31 86 ASP A N 1
ATOM 677 C CA . ASP A 1 86 ? -8.245 -13.800 7.563 1.00 95.31 86 ASP A CA 1
ATOM 678 C C . ASP A 1 86 ? -8.667 -13.131 8.886 1.00 95.31 86 ASP A C 1
ATOM 680 O O . ASP A 1 86 ? -8.454 -13.699 9.957 1.00 95.31 86 ASP A O 1
ATOM 684 N N . ILE A 1 87 ? -9.301 -11.947 8.831 1.00 95.19 87 ILE A N 1
ATOM 685 C CA . ILE A 1 87 ? -9.656 -11.127 10.006 1.00 95.19 87 ILE A CA 1
ATOM 686 C C . ILE A 1 87 ? -10.468 -11.924 11.031 1.00 95.19 87 ILE A C 1
ATOM 688 O O . ILE A 1 87 ? -10.105 -11.972 12.205 1.00 95.19 87 ILE A O 1
ATOM 692 N N . ALA A 1 88 ? -11.557 -12.569 10.600 1.00 97.19 88 ALA A N 1
ATOM 693 C CA . ALA A 1 88 ? -12.444 -13.299 11.506 1.00 97.19 88 ALA A CA 1
ATOM 694 C C . ALA A 1 88 ? -11.727 -14.478 12.181 1.00 97.19 88 ALA A C 1
ATOM 696 O O . ALA A 1 88 ? -11.890 -14.704 13.380 1.00 97.19 88 ALA A O 1
ATOM 697 N N . TYR A 1 89 ? -10.898 -15.198 11.421 1.00 97.19 89 TYR A N 1
ATOM 698 C CA . TYR A 1 89 ? -10.108 -16.305 11.945 1.00 97.19 89 TYR A CA 1
ATOM 699 C C . TYR A 1 89 ? -9.087 -15.825 12.984 1.00 97.19 89 TYR A C 1
ATOM 701 O O . TYR A 1 89 ? -9.050 -16.358 14.093 1.00 97.19 89 TYR A O 1
ATOM 709 N N . ALA A 1 90 ? -8.304 -14.792 12.654 1.00 94.62 90 ALA A N 1
ATOM 710 C CA . ALA A 1 90 ? -7.282 -14.244 13.540 1.00 94.62 90 ALA A CA 1
ATOM 711 C C . ALA A 1 90 ? -7.882 -13.690 14.843 1.00 94.62 90 ALA A C 1
ATOM 713 O O . ALA A 1 90 ? -7.355 -13.962 15.921 1.00 94.62 90 ALA A O 1
ATOM 714 N N . LEU A 1 91 ? -9.022 -12.995 14.759 1.00 95.12 91 LEU A N 1
ATOM 715 C CA . LEU A 1 91 ? -9.754 -12.511 15.930 1.00 95.12 91 LEU A CA 1
ATOM 716 C C . LEU A 1 91 ? -10.265 -13.658 16.807 1.00 95.12 91 LEU A C 1
ATOM 718 O O . LEU A 1 91 ? -10.022 -13.667 18.009 1.00 95.12 91 LEU A O 1
ATOM 722 N N . ASN A 1 92 ? -10.931 -14.650 16.214 1.00 97.06 92 ASN A N 1
ATOM 723 C CA . ASN A 1 92 ? -11.474 -15.784 16.961 1.00 97.06 92 ASN A CA 1
ATOM 724 C C . ASN A 1 92 ? -10.378 -16.599 17.671 1.00 97.06 92 ASN A C 1
ATOM 726 O O . ASN A 1 92 ? -10.592 -17.140 18.751 1.00 97.06 92 ASN A O 1
ATOM 730 N N . LYS A 1 93 ? -9.193 -16.691 17.062 1.00 96.88 93 LYS A N 1
ATOM 731 C CA . LYS A 1 93 ? -8.039 -17.405 17.622 1.00 96.88 93 LYS A CA 1
ATOM 732 C C . LYS A 1 93 ? -7.174 -16.566 18.557 1.00 96.88 93 LYS A C 1
ATOM 734 O O . LYS A 1 93 ? -6.232 -17.106 19.125 1.00 96.88 93 LYS A O 1
ATOM 739 N N . GLY A 1 94 ? -7.479 -15.282 18.729 1.00 94.50 94 GLY A N 1
ATOM 740 C CA . GLY A 1 94 ? -6.691 -14.408 19.589 1.00 94.50 94 GLY A CA 1
ATOM 741 C C . GLY A 1 94 ? -5.278 -14.129 19.066 1.00 94.50 94 GLY A C 1
ATOM 742 O O . GLY A 1 94 ? -4.387 -13.869 19.864 1.00 94.50 94 GLY A O 1
ATOM 743 N N . LEU A 1 95 ? -5.047 -14.218 17.752 1.00 92.75 95 LEU A N 1
ATOM 744 C CA . LEU A 1 95 ? -3.704 -14.101 17.178 1.00 92.75 95 LEU A CA 1
ATOM 745 C C . LEU A 1 95 ? -3.218 -12.648 17.156 1.00 92.75 95 LEU A C 1
ATOM 747 O O . LEU A 1 95 ? -4.000 -11.719 16.944 1.00 92.75 95 LEU A O 1
ATOM 751 N N . VAL A 1 96 ? -1.901 -12.475 17.280 1.00 91.19 96 VAL A N 1
ATOM 752 C CA . VAL A 1 96 ? -1.211 -11.235 16.906 1.00 91.19 96 VAL A CA 1
ATOM 753 C C . VAL A 1 96 ? -1.106 -11.202 15.385 1.00 91.19 96 VAL A C 1
ATOM 755 O O . VAL A 1 96 ? -0.528 -12.104 14.781 1.00 91.19 96 VAL A O 1
ATOM 758 N N . GLY A 1 97 ? -1.665 -10.180 14.747 1.00 88.44 97 GLY A N 1
ATOM 759 C CA . GLY A 1 97 ? -1.727 -10.093 13.295 1.00 88.44 97 GLY A CA 1
ATOM 760 C C . GLY A 1 97 ? -1.480 -8.686 12.778 1.00 88.44 97 GLY A C 1
ATOM 761 O O . GLY A 1 97 ? -2.211 -7.756 13.114 1.00 88.44 97 GLY A O 1
ATOM 762 N N . GLY A 1 98 ? -0.481 -8.532 11.913 1.00 87.19 98 GLY A N 1
ATOM 763 C CA . GLY A 1 98 ? -0.301 -7.288 11.166 1.00 87.19 98 GLY A CA 1
ATOM 764 C C . GLY A 1 98 ? -1.110 -7.328 9.870 1.00 87.19 98 GLY A C 1
ATOM 765 O O . GLY A 1 98 ? -1.229 -8.362 9.204 1.00 87.19 98 GLY A O 1
ATOM 766 N N . THR A 1 99 ? -1.703 -6.192 9.524 1.00 90.44 99 THR A N 1
ATOM 767 C CA . THR A 1 99 ? -2.692 -6.105 8.450 1.00 90.44 99 THR A CA 1
ATOM 768 C C . THR A 1 99 ? -2.047 -5.813 7.087 1.00 90.44 99 THR A C 1
ATOM 770 O O . THR A 1 99 ? -1.041 -5.110 6.967 1.00 90.44 99 THR A O 1
ATOM 773 N N . THR A 1 100 ? -2.598 -6.424 6.038 1.00 91.12 100 THR A N 1
ATOM 774 C CA . THR A 1 100 ? -2.332 -6.063 4.631 1.00 91.12 100 THR A CA 1
ATOM 775 C C . THR A 1 100 ? -3.104 -4.815 4.233 1.00 91.12 100 THR A C 1
ATOM 777 O O . THR A 1 100 ? -4.086 -4.516 4.897 1.00 91.12 100 THR A O 1
ATOM 780 N N . VAL A 1 101 ? -2.760 -4.175 3.108 1.00 92.62 101 VAL A N 1
ATOM 781 C CA . VAL A 1 101 ? -3.534 -3.056 2.535 1.00 92.62 101 VAL A CA 1
ATOM 782 C C . VAL A 1 101 ? -5.037 -3.354 2.532 1.00 92.62 101 VAL A C 1
ATOM 784 O O . VAL A 1 101 ? -5.794 -2.562 3.084 1.00 92.62 101 VAL A O 1
ATOM 787 N N . ALA A 1 102 ? -5.465 -4.521 2.036 1.00 95.06 102 ALA A N 1
ATOM 788 C CA . ALA A 1 102 ? -6.876 -4.913 2.042 1.00 95.06 102 ALA A CA 1
ATOM 789 C C . ALA A 1 102 ? -7.524 -4.903 3.444 1.00 95.06 102 ALA A C 1
ATOM 791 O O . ALA A 1 102 ? -8.588 -4.325 3.660 1.00 95.06 102 ALA A O 1
ATOM 792 N N . ALA A 1 103 ? -6.889 -5.547 4.427 1.00 95.00 103 ALA A N 1
ATOM 793 C CA . ALA A 1 103 ? -7.427 -5.586 5.788 1.00 95.00 103 ALA A CA 1
ATOM 794 C C . ALA A 1 103 ? -7.370 -4.209 6.461 1.00 95.00 103 ALA A C 1
ATOM 796 O O . ALA A 1 103 ? -8.304 -3.821 7.159 1.00 95.00 103 ALA A O 1
ATOM 797 N N . THR A 1 104 ? -6.290 -3.463 6.237 1.00 94.69 104 THR A N 1
ATOM 798 C CA . THR A 1 104 ? -6.092 -2.123 6.774 1.00 94.69 104 THR A CA 1
ATOM 799 C C . THR A 1 104 ? -7.167 -1.170 6.267 1.00 94.69 104 THR A C 1
ATOM 801 O O . THR A 1 104 ? -7.801 -0.513 7.082 1.00 94.69 104 THR A O 1
ATOM 804 N N . MET A 1 105 ? -7.434 -1.137 4.957 1.00 95.00 105 MET A N 1
ATOM 805 C CA . MET A 1 105 ? -8.488 -0.307 4.366 1.00 95.00 105 MET A CA 1
ATOM 806 C C . MET A 1 105 ? -9.865 -0.634 4.946 1.00 95.00 105 MET A C 1
ATOM 808 O O . MET A 1 105 ? -10.579 0.278 5.359 1.00 95.00 105 MET A O 1
ATOM 812 N N . PHE A 1 106 ? -10.218 -1.921 5.028 1.00 96.19 106 PHE A N 1
ATOM 813 C CA . PHE A 1 106 ? -11.494 -2.356 5.598 1.00 96.19 106 PHE A CA 1
ATOM 814 C C . PHE A 1 106 ? -11.680 -1.848 7.036 1.00 96.19 106 PHE A C 1
ATOM 816 O O . PHE A 1 106 ? -12.707 -1.259 7.377 1.00 96.19 106 PHE A O 1
ATOM 823 N N . LEU A 1 107 ? -10.668 -2.059 7.882 1.00 94.12 107 LEU A N 1
ATOM 824 C CA . LEU A 1 107 ? -10.701 -1.683 9.295 1.00 94.12 107 LEU A CA 1
ATOM 825 C C . LEU A 1 107 ? -10.622 -0.162 9.495 1.00 94.12 107 LEU A C 1
ATOM 827 O O . LEU A 1 107 ? -11.303 0.368 10.372 1.00 94.12 107 LEU A O 1
ATOM 831 N N . ALA A 1 108 ? -9.847 0.540 8.665 1.00 89.50 108 ALA A N 1
ATOM 832 C CA . ALA A 1 108 ? -9.761 1.997 8.645 1.00 89.50 108 ALA A CA 1
ATOM 833 C C . ALA A 1 108 ? -11.121 2.612 8.303 1.00 89.50 108 ALA A C 1
ATOM 835 O O . ALA A 1 108 ? -11.623 3.450 9.052 1.00 89.50 108 ALA A O 1
ATOM 836 N N . HIS A 1 109 ? -11.773 2.126 7.243 1.00 92.88 109 HIS A N 1
ATOM 837 C CA . HIS A 1 109 ? -13.104 2.584 6.858 1.00 92.88 109 HIS A CA 1
ATOM 838 C C . HIS A 1 109 ? -14.139 2.329 7.958 1.00 92.88 109 HIS A C 1
ATOM 840 O O . HIS A 1 109 ? -14.906 3.226 8.302 1.00 92.88 109 HIS A O 1
ATOM 846 N N . MET A 1 110 ? -14.110 1.142 8.577 1.00 91.00 110 MET A N 1
ATOM 847 C CA . MET A 1 110 ? -14.969 0.816 9.720 1.00 91.00 110 MET A CA 1
ATOM 848 C C . MET A 1 110 ? -14.735 1.753 10.921 1.00 91.00 110 MET A C 1
ATOM 850 O O . MET A 1 110 ? -15.659 2.013 11.690 1.00 91.00 110 MET A O 1
ATOM 854 N N . ALA A 1 111 ? -13.519 2.283 11.079 1.00 86.50 111 ALA A N 1
ATOM 855 C CA . ALA A 1 111 ? -13.166 3.257 12.110 1.00 86.50 111 ALA A CA 1
ATOM 856 C C . ALA A 1 111 ? -13.433 4.725 11.712 1.00 86.50 111 ALA A C 1
ATOM 858 O O . ALA A 1 111 ? -13.214 5.616 12.535 1.00 86.50 111 ALA A O 1
ATOM 859 N N . GLY A 1 112 ? -13.909 4.987 10.489 1.00 86.31 112 GLY A N 1
ATOM 860 C CA . GLY A 1 112 ? -14.136 6.335 9.954 1.00 86.31 112 GLY A CA 1
ATOM 861 C C . GLY A 1 112 ? -12.881 7.025 9.402 1.00 86.31 112 GLY A C 1
ATOM 862 O O . GLY A 1 112 ? -12.929 8.211 9.086 1.00 86.31 112 GLY A O 1
ATOM 863 N N . ILE A 1 113 ? -11.767 6.302 9.266 1.00 85.38 113 ILE A N 1
ATOM 864 C CA . ILE A 1 113 ? -10.516 6.803 8.687 1.00 85.38 113 ILE A CA 1
ATOM 865 C C . ILE A 1 113 ? -10.620 6.748 7.162 1.00 85.38 113 ILE A C 1
ATOM 867 O O . ILE A 1 113 ? -10.995 5.724 6.589 1.00 85.38 113 ILE A O 1
ATOM 871 N N . ARG A 1 114 ? -10.289 7.860 6.498 1.00 88.31 114 ARG A N 1
ATOM 872 C CA . ARG A 1 114 ? -10.482 8.033 5.045 1.00 88.31 114 ARG A CA 1
ATOM 873 C C . ARG A 1 114 ? -9.191 8.068 4.240 1.00 88.31 114 ARG A C 1
ATOM 875 O O . ARG A 1 114 ? -9.258 7.982 3.015 1.00 88.31 114 ARG A O 1
ATOM 882 N N . VAL A 1 115 ? -8.041 8.180 4.903 1.00 89.50 115 VAL A N 1
ATOM 883 C CA . VAL A 1 115 ? -6.732 8.176 4.250 1.00 89.50 115 VAL A CA 1
ATOM 884 C C . VAL A 1 115 ? -5.820 7.151 4.908 1.00 89.50 115 VAL A C 1
ATOM 886 O O . VAL A 1 115 ? -5.733 7.043 6.130 1.00 89.50 115 VAL A O 1
ATOM 889 N N . PHE A 1 116 ? -5.146 6.381 4.069 1.00 89.44 116 PHE A N 1
ATOM 890 C CA . PHE A 1 116 ? -4.240 5.314 4.450 1.00 89.44 116 PHE A CA 1
ATOM 891 C C . PHE A 1 116 ? -2.937 5.470 3.666 1.00 89.44 116 PHE A C 1
ATOM 893 O O . PHE A 1 116 ? -2.971 5.658 2.453 1.00 89.44 116 PHE A O 1
ATOM 900 N N . ALA A 1 117 ? -1.795 5.378 4.344 1.00 88.00 117 ALA A N 1
ATOM 901 C CA . ALA A 1 117 ? -0.489 5.437 3.711 1.00 88.00 117 ALA A CA 1
ATOM 902 C C . ALA A 1 117 ? 0.244 4.095 3.790 1.00 88.00 117 ALA A C 1
ATOM 904 O O . ALA A 1 117 ? 0.328 3.448 4.836 1.00 88.00 117 ALA A O 1
ATOM 905 N N . THR A 1 118 ? 0.811 3.684 2.663 1.00 87.25 118 THR A N 1
ATOM 906 C CA . THR A 1 118 ? 1.631 2.476 2.548 1.00 87.25 118 THR A CA 1
ATOM 907 C C . THR A 1 118 ? 2.715 2.693 1.508 1.00 87.25 118 THR A C 1
ATOM 909 O O . THR A 1 118 ? 2.630 3.605 0.698 1.00 87.25 118 THR A O 1
ATOM 912 N N . GLY A 1 119 ? 3.733 1.839 1.483 1.00 83.00 119 GLY A N 1
ATOM 913 C CA . GLY A 1 119 ? 4.811 1.963 0.507 1.00 83.00 119 GLY A CA 1
ATOM 914 C C . GLY A 1 119 ? 4.290 1.740 -0.909 1.00 83.00 119 GLY A C 1
ATOM 915 O O . GLY A 1 119 ? 4.551 2.524 -1.810 1.00 83.00 119 GLY A O 1
ATOM 916 N N . GLY A 1 120 ? 3.543 0.662 -1.114 1.00 89.12 120 GLY A N 1
ATOM 917 C CA . GLY A 1 120 ? 3.014 0.282 -2.417 1.00 89.12 120 GLY A CA 1
ATOM 918 C C . GLY A 1 120 ? 1.897 -0.728 -2.247 1.00 89.12 120 GLY A C 1
ATOM 919 O O . GLY A 1 120 ? 1.948 -1.566 -1.341 1.00 89.12 120 GLY A O 1
ATOM 920 N N . ILE A 1 121 ? 0.894 -0.684 -3.113 1.00 93.19 121 ILE A N 1
ATOM 921 C CA . ILE A 1 121 ? -0.214 -1.641 -3.074 1.00 93.19 121 ILE A CA 1
ATOM 922 C C . ILE A 1 121 ? 0.201 -2.991 -3.668 1.00 93.19 121 ILE A C 1
ATOM 924 O O . ILE A 1 121 ? 1.182 -3.099 -4.409 1.00 93.19 121 ILE A O 1
ATOM 928 N N . GLY A 1 122 ? -0.504 -4.056 -3.292 1.00 92.38 122 GLY A N 1
ATOM 929 C CA . GLY A 1 122 ? -0.535 -5.269 -4.102 1.00 92.38 122 GLY A CA 1
ATOM 930 C C . GLY A 1 122 ? -1.253 -5.030 -5.434 1.00 92.38 122 GLY A C 1
ATOM 931 O O . GLY A 1 122 ? -1.793 -3.956 -5.684 1.00 92.38 122 GLY A O 1
ATOM 932 N N . GLY A 1 123 ? -1.261 -6.039 -6.294 1.00 95.06 123 GLY A N 1
ATOM 933 C CA . GLY A 1 123 ? -1.775 -5.898 -7.650 1.00 95.06 123 GLY A CA 1
ATOM 934 C C . GLY A 1 123 ? -1.885 -7.231 -8.367 1.00 95.06 123 GLY A C 1
ATOM 935 O O . GLY A 1 123 ? -1.902 -8.286 -7.731 1.00 95.06 123 GLY A O 1
ATOM 936 N N . VAL A 1 124 ? -1.960 -7.168 -9.689 1.00 95.88 124 VAL A N 1
ATOM 937 C CA . VAL A 1 124 ? -1.917 -8.341 -10.559 1.00 95.88 124 VAL A CA 1
ATOM 938 C C . VAL A 1 124 ? -0.473 -8.833 -10.624 1.00 95.88 124 VAL A C 1
ATOM 940 O O . VAL A 1 124 ? 0.439 -8.059 -10.919 1.00 95.88 124 VAL A O 1
ATOM 943 N N . HIS A 1 125 ? -0.236 -10.106 -10.315 1.00 90.31 125 HIS A N 1
ATOM 944 C CA . HIS A 1 125 ? 1.101 -10.680 -10.428 1.00 90.31 125 HIS A CA 1
ATOM 945 C C . HIS A 1 125 ? 1.467 -10.920 -11.899 1.00 90.31 125 HIS A C 1
ATOM 947 O O . HIS A 1 125 ? 0.614 -11.124 -12.764 1.00 90.31 125 HIS A O 1
ATOM 953 N N . ARG A 1 126 ? 2.768 -10.927 -12.197 1.00 87.12 126 ARG A N 1
ATOM 954 C CA . ARG A 1 126 ? 3.259 -11.296 -13.531 1.00 87.12 126 ARG A CA 1
ATOM 955 C C . ARG A 1 126 ? 2.920 -12.773 -13.794 1.00 87.12 126 ARG A C 1
ATOM 957 O O . ARG A 1 126 ? 3.266 -13.624 -12.979 1.00 87.12 126 ARG A O 1
ATOM 964 N N . GLY A 1 127 ? 2.249 -13.068 -14.910 1.00 86.94 127 GLY A N 1
ATOM 965 C CA . GLY A 1 127 ? 1.744 -14.412 -15.238 1.00 86.94 127 GLY A CA 1
ATOM 966 C C . GLY A 1 127 ? 0.350 -14.736 -14.678 1.00 86.94 127 GLY A C 1
ATOM 967 O O . GLY A 1 127 ? -0.091 -15.881 -14.768 1.00 86.94 127 GLY A O 1
ATOM 968 N N . ALA A 1 128 ? -0.359 -13.756 -14.105 1.00 90.88 128 ALA A N 1
ATOM 969 C CA . ALA A 1 128 ? -1.709 -13.950 -13.571 1.00 90.88 128 ALA A CA 1
ATOM 970 C C . ALA A 1 128 ? -2.741 -14.414 -14.615 1.00 90.88 128 ALA A C 1
ATOM 972 O O . ALA A 1 128 ? -3.762 -14.974 -14.234 1.00 90.88 128 ALA A O 1
ATOM 973 N N . GLU A 1 129 ? -2.477 -14.238 -15.910 1.00 91.50 129 GLU A N 1
ATOM 974 C CA . GLU A 1 129 ? -3.269 -14.814 -17.003 1.00 91.50 129 GLU A CA 1
ATOM 975 C C . GLU A 1 129 ? -3.351 -16.352 -16.955 1.00 91.50 129 GLU A C 1
ATOM 977 O O . GLU A 1 129 ? -4.323 -16.926 -17.439 1.00 91.50 129 GLU A O 1
ATOM 982 N N . GLU A 1 130 ? -2.370 -17.011 -16.332 1.00 88.94 130 GLU A N 1
ATOM 983 C CA . GLU A 1 130 ? -2.337 -18.462 -16.127 1.00 88.94 130 GLU A CA 1
ATOM 984 C C . GLU A 1 130 ? -2.629 -18.838 -14.667 1.00 88.94 130 GLU A C 1
ATOM 986 O O . GLU A 1 130 ? -3.314 -19.823 -14.400 1.00 88.94 130 GLU A O 1
ATOM 991 N N . THR A 1 131 ? -2.105 -18.063 -13.709 1.00 85.94 131 THR A N 1
ATOM 992 C CA . THR A 1 131 ? -2.113 -18.431 -12.280 1.00 85.94 131 THR A CA 1
ATOM 993 C C . THR A 1 131 ? -3.275 -17.849 -11.486 1.00 85.94 131 THR A C 1
ATOM 995 O O . THR A 1 131 ? -3.579 -18.343 -10.401 1.00 85.94 131 THR A O 1
ATOM 998 N N . PHE A 1 132 ? -3.889 -16.780 -11.996 1.00 91.19 132 PHE A N 1
ATOM 999 C CA . PHE A 1 132 ? -4.916 -15.978 -11.328 1.00 91.19 132 PHE A CA 1
ATOM 1000 C C . PHE A 1 132 ? -4.439 -15.397 -9.981 1.00 91.19 132 PHE A C 1
ATOM 1002 O O . PHE A 1 132 ? -5.242 -15.082 -9.101 1.00 91.19 132 PHE A O 1
ATOM 1009 N N . ASP A 1 133 ? -3.122 -15.221 -9.821 1.00 89.44 133 ASP A N 1
ATOM 1010 C CA . ASP A 1 133 ? -2.518 -14.605 -8.639 1.00 89.44 133 ASP A CA 1
ATOM 1011 C C . ASP A 1 133 ? -2.731 -13.079 -8.667 1.00 89.44 133 ASP A C 1
ATOM 1013 O O . ASP A 1 133 ? -1.985 -12.310 -9.281 1.00 89.44 133 ASP A O 1
ATOM 1017 N N . ILE A 1 134 ? -3.835 -12.644 -8.060 1.00 94.00 134 ILE A N 1
ATOM 1018 C CA . ILE A 1 134 ? -4.275 -11.248 -8.006 1.00 94.00 134 ILE A CA 1
ATOM 1019 C C . ILE A 1 134 ? -4.495 -10.864 -6.545 1.00 94.00 134 ILE A C 1
ATOM 1021 O O . ILE A 1 134 ? -5.225 -11.532 -5.808 1.00 94.00 134 ILE A O 1
ATOM 1025 N N . SER A 1 135 ? -3.875 -9.763 -6.116 1.00 94.06 135 SER A N 1
ATOM 1026 C CA . SER A 1 135 ? -3.977 -9.304 -4.732 1.00 94.06 135 SER A CA 1
ATOM 1027 C C . SER A 1 135 ? -5.409 -8.926 -4.348 1.00 94.06 135 SER A C 1
ATOM 1029 O O . SER A 1 135 ? -6.083 -8.163 -5.043 1.00 94.06 135 SER A O 1
ATOM 1031 N N . ALA A 1 136 ? -5.823 -9.352 -3.152 1.00 95.50 136 ALA A N 1
ATOM 1032 C CA . ALA A 1 136 ? -7.065 -8.913 -2.517 1.00 95.50 136 ALA A CA 1
ATOM 1033 C C . ALA A 1 136 ? -7.111 -7.394 -2.258 1.00 95.50 136 ALA A C 1
ATOM 1035 O O . ALA A 1 136 ? -8.190 -6.856 -2.029 1.00 95.50 136 ALA A O 1
ATOM 1036 N N . ASP A 1 137 ? -5.971 -6.698 -2.322 1.00 96.38 137 ASP A N 1
ATOM 1037 C CA . ASP A 1 137 ? -5.916 -5.234 -2.242 1.00 96.38 137 ASP A CA 1
ATOM 1038 C C . ASP A 1 137 ? -6.753 -4.586 -3.352 1.00 96.38 137 ASP A C 1
ATOM 1040 O O . ASP A 1 137 ? -7.462 -3.617 -3.096 1.00 96.38 137 ASP A O 1
ATOM 1044 N N . LEU A 1 138 ? -6.726 -5.154 -4.565 1.00 97.88 138 LEU A N 1
ATOM 1045 C CA . LEU A 1 138 ? -7.504 -4.631 -5.68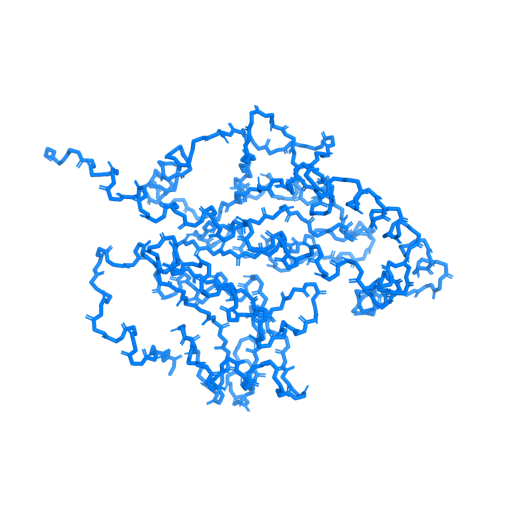9 1.00 97.88 138 LEU A CA 1
ATOM 1046 C C . LEU A 1 138 ? -9.001 -4.807 -5.457 1.00 97.88 138 LEU A C 1
ATOM 1048 O O . LEU A 1 138 ? -9.758 -3.886 -5.731 1.00 97.88 138 LEU A O 1
ATOM 1052 N N . ILE A 1 139 ? -9.403 -5.950 -4.889 1.00 97.31 139 ILE A N 1
ATOM 1053 C CA . ILE A 1 139 ? -10.793 -6.243 -4.508 1.00 97.31 139 ILE A CA 1
ATOM 1054 C C . ILE A 1 139 ? -11.279 -5.277 -3.427 1.00 97.31 139 ILE A C 1
ATOM 1056 O O . ILE A 1 139 ? -12.417 -4.813 -3.454 1.00 97.31 139 ILE A O 1
ATOM 1060 N N . GLU A 1 140 ? -10.414 -4.942 -2.477 1.00 97.88 140 GLU A N 1
ATOM 1061 C CA . GLU A 1 140 ? -10.751 -3.987 -1.434 1.00 97.88 140 GLU A CA 1
ATOM 1062 C C . GLU A 1 140 ? -10.941 -2.568 -1.977 1.00 97.88 140 GLU A C 1
ATOM 1064 O O . GLU A 1 140 ? -11.907 -1.887 -1.621 1.00 97.88 140 GLU A O 1
ATOM 1069 N N . LEU A 1 141 ? -10.058 -2.142 -2.881 1.00 97.94 141 LEU A N 1
ATOM 1070 C CA . LEU A 1 141 ? -10.139 -0.845 -3.548 1.00 97.94 141 LEU A CA 1
ATOM 1071 C C . LEU A 1 141 ? -11.448 -0.657 -4.326 1.00 97.94 141 LEU A C 1
ATOM 1073 O O . LEU A 1 141 ? -11.942 0.461 -4.388 1.00 97.94 141 LEU A O 1
ATOM 1077 N N . MET A 1 142 ? -12.069 -1.718 -4.846 1.00 96.38 142 MET A N 1
ATOM 1078 C CA . MET A 1 142 ? -13.352 -1.613 -5.569 1.00 96.38 142 MET A CA 1
ATOM 1079 C C . MET A 1 142 ? -14.538 -1.252 -4.665 1.00 96.38 142 MET A C 1
ATOM 1081 O O . MET A 1 142 ? -15.595 -0.896 -5.168 1.00 96.38 142 MET A O 1
ATOM 1085 N N . GLN A 1 143 ? -14.422 -1.434 -3.345 1.00 95.25 143 GLN A N 1
ATOM 1086 C CA . GLN A 1 143 ? -15.586 -1.431 -2.448 1.00 95.25 143 GLN A CA 1
ATOM 1087 C C . GLN A 1 143 ? -15.420 -0.568 -1.196 1.00 95.25 143 GLN A C 1
ATOM 1089 O O . GLN A 1 143 ? -16.413 -0.287 -0.521 1.00 95.25 143 GLN A O 1
ATOM 1094 N N . THR A 1 144 ? -14.198 -0.131 -0.888 1.00 96.00 144 THR A N 1
ATOM 1095 C CA . THR A 1 144 ? -13.891 0.599 0.343 1.00 96.00 144 THR A CA 1
ATOM 1096 C C . THR A 1 144 ? -13.383 2.008 0.028 1.00 96.00 144 THR A C 1
ATOM 1098 O O . THR A 1 144 ? -12.273 2.141 -0.492 1.00 96.00 144 THR A O 1
ATOM 1101 N N . PRO A 1 145 ? -14.155 3.069 0.350 1.00 94.75 145 PRO A N 1
ATOM 1102 C CA . PRO A 1 145 ? -13.848 4.452 -0.016 1.00 94.75 145 PRO A CA 1
ATOM 1103 C C . PRO A 1 145 ? -12.792 5.064 0.913 1.00 94.75 145 PRO A C 1
ATOM 1105 O O . PRO A 1 145 ? -13.052 5.979 1.696 1.00 94.75 145 PRO A O 1
ATOM 1108 N N . VAL A 1 146 ? -11.585 4.513 0.829 1.00 93.75 146 VAL A N 1
ATOM 1109 C CA . VAL A 1 146 ? -10.370 4.994 1.485 1.00 93.75 146 VAL A CA 1
ATOM 1110 C C . VAL A 1 146 ? -9.390 5.412 0.398 1.00 93.75 146 VAL A C 1
ATOM 1112 O O . VAL A 1 146 ? -9.188 4.693 -0.581 1.00 93.75 146 VAL A O 1
ATOM 1115 N N . THR A 1 147 ? -8.781 6.583 0.568 1.00 94.56 147 THR A N 1
ATOM 1116 C CA . THR A 1 147 ? -7.685 7.023 -0.295 1.00 94.56 147 THR A CA 1
ATOM 1117 C C . THR A 1 147 ? -6.382 6.405 0.182 1.00 94.56 147 THR A C 1
ATOM 1119 O O . THR A 1 147 ? -6.001 6.574 1.340 1.00 94.56 147 THR A O 1
ATOM 1122 N N . VAL A 1 148 ? -5.710 5.678 -0.704 1.00 94.62 148 VAL A N 1
ATOM 1123 C CA . VAL A 1 148 ? -4.432 5.021 -0.445 1.00 94.62 148 VAL A CA 1
ATOM 1124 C C . VAL A 1 148 ? -3.316 5.851 -1.064 1.00 94.62 148 VAL A C 1
ATOM 1126 O O . VAL A 1 148 ? -3.228 5.960 -2.285 1.00 94.62 148 VAL A O 1
ATOM 1129 N N . VAL A 1 149 ? -2.465 6.431 -0.222 1.00 93.12 149 VAL A N 1
ATOM 1130 C CA . VAL A 1 149 ? -1.261 7.155 -0.642 1.00 93.12 149 VAL A CA 1
ATOM 1131 C C . VAL A 1 149 ? -0.097 6.171 -0.671 1.00 93.12 149 VAL A C 1
ATOM 1133 O O . VAL A 1 149 ? 0.211 5.543 0.346 1.00 93.12 149 VAL A O 1
ATOM 1136 N N . CYS A 1 150 ? 0.527 5.995 -1.833 1.00 92.81 150 CYS A N 1
ATOM 1137 C CA . CYS A 1 150 ? 1.620 5.041 -2.005 1.00 92.81 150 CYS A CA 1
ATOM 1138 C C . CYS A 1 150 ? 2.525 5.392 -3.186 1.00 92.81 150 CYS A C 1
ATOM 1140 O O . CYS A 1 150 ? 2.188 6.246 -3.993 1.00 92.81 150 CYS A O 1
ATOM 1142 N N . ALA A 1 151 ? 3.640 4.688 -3.368 1.00 91.44 151 ALA A N 1
ATOM 1143 C CA . ALA A 1 151 ? 4.494 4.819 -4.553 1.00 91.44 151 ALA A CA 1
ATOM 1144 C C . ALA A 1 151 ? 4.028 3.967 -5.742 1.00 91.44 151 ALA A C 1
ATOM 1146 O O . ALA A 1 151 ? 4.829 3.412 -6.492 1.00 91.44 151 ALA A O 1
ATOM 114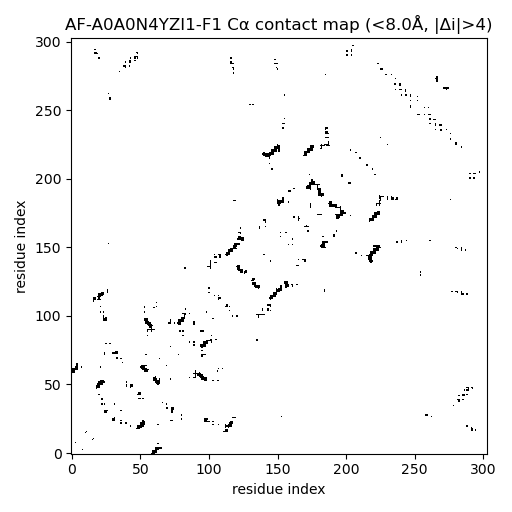7 N N . GLY A 1 152 ? 2.713 3.825 -5.897 1.00 93.50 152 GLY A N 1
ATOM 1148 C CA . GLY A 1 152 ? 2.111 2.962 -6.904 1.00 93.50 152 GLY A CA 1
ATOM 1149 C C . GLY A 1 152 ? 2.104 1.485 -6.503 1.00 93.50 152 GLY A C 1
ATOM 1150 O O . GLY A 1 152 ? 1.855 1.130 -5.346 1.00 93.50 152 GLY A O 1
ATOM 1151 N N . VAL A 1 153 ? 2.324 0.616 -7.486 1.00 93.12 153 VAL A N 1
ATOM 1152 C CA . VAL A 1 153 ? 2.226 -0.844 -7.359 1.00 93.12 153 VAL A CA 1
ATOM 1153 C C . VAL A 1 153 ? 3.618 -1.420 -7.097 1.00 93.12 153 VAL A C 1
ATOM 1155 O O . VAL A 1 153 ? 4.585 -1.007 -7.734 1.00 93.12 153 VAL A O 1
ATOM 1158 N N . LYS A 1 154 ? 3.736 -2.381 -6.169 1.00 88.25 154 LYS A N 1
ATOM 1159 C CA . LYS A 1 154 ? 5.023 -3.033 -5.853 1.00 88.25 154 LYS A CA 1
ATOM 1160 C C . LYS A 1 154 ? 5.699 -3.561 -7.128 1.00 88.25 154 LYS A C 1
ATOM 1162 O O . LYS A 1 154 ? 5.074 -4.277 -7.903 1.00 88.25 154 LYS A O 1
ATOM 1167 N N . SER A 1 155 ? 6.992 -3.292 -7.297 1.00 86.12 155 SER A N 1
ATOM 1168 C CA . SER A 1 155 ? 7.739 -3.537 -8.546 1.00 86.12 155 SER A CA 1
ATOM 1169 C C . SER A 1 155 ? 7.784 -5.002 -9.022 1.00 86.12 155 SER A C 1
ATOM 1171 O O . SER A 1 155 ? 7.963 -5.276 -10.207 1.00 86.12 155 SER A O 1
ATOM 1173 N N . ILE A 1 156 ? 7.569 -5.965 -8.117 1.00 85.38 156 ILE A N 1
ATOM 1174 C CA . ILE A 1 156 ? 7.484 -7.399 -8.454 1.00 85.38 156 ILE A CA 1
ATOM 1175 C C . ILE A 1 156 ? 6.221 -7.774 -9.255 1.00 85.38 156 ILE A C 1
ATOM 1177 O O . ILE A 1 156 ? 6.105 -8.902 -9.731 1.00 85.38 156 ILE A O 1
ATOM 1181 N N . LEU A 1 157 ? 5.267 -6.852 -9.385 1.00 91.25 157 LEU A N 1
ATOM 1182 C CA . LEU A 1 157 ? 3.953 -7.072 -9.985 1.00 91.25 157 LEU A CA 1
ATOM 1183 C C . LEU A 1 157 ? 3.897 -6.607 -11.446 1.00 91.25 157 LEU A C 1
ATOM 1185 O O . LEU A 1 157 ? 4.870 -6.090 -12.001 1.00 91.25 157 LEU A O 1
ATOM 1189 N N . ASP A 1 158 ? 2.753 -6.842 -12.081 1.00 94.19 158 ASP A N 1
ATOM 1190 C CA . ASP A 1 158 ? 2.428 -6.404 -13.436 1.00 94.19 158 ASP A CA 1
ATOM 1191 C C . ASP A 1 158 ? 1.643 -5.083 -13.359 1.00 94.19 158 ASP A C 1
ATOM 1193 O O . ASP A 1 158 ? 0.434 -5.066 -13.109 1.00 94.19 158 ASP A O 1
ATOM 1197 N N . ILE A 1 159 ? 2.352 -3.956 -13.488 1.00 95.81 159 ILE A N 1
ATOM 1198 C CA . ILE A 1 159 ? 1.765 -2.610 -13.371 1.00 95.81 159 ILE A CA 1
ATOM 1199 C C . ILE A 1 159 ? 0.692 -2.369 -14.449 1.00 95.81 159 ILE A C 1
ATOM 1201 O O . ILE A 1 159 ? -0.413 -1.986 -14.057 1.00 95.81 159 ILE A O 1
ATOM 1205 N N . PRO A 1 160 ? 0.938 -2.641 -15.751 1.00 96.88 160 PRO A N 1
ATOM 1206 C CA . PRO A 1 160 ? -0.083 -2.459 -16.784 1.00 96.88 160 PRO A CA 1
ATOM 1207 C C . PRO A 1 160 ? -1.367 -3.243 -16.485 1.00 96.88 160 PRO A C 1
ATOM 1209 O O . PRO A 1 160 ? -2.454 -2.664 -16.466 1.00 96.88 160 PRO A O 1
ATOM 1212 N N . LYS A 1 161 ? -1.269 -4.544 -16.159 1.00 97.88 161 LYS A N 1
ATOM 1213 C CA . LYS A 1 161 ? -2.460 -5.347 -15.823 1.00 97.88 161 LYS A CA 1
ATOM 1214 C C . LYS A 1 161 ? -3.146 -4.865 -14.548 1.00 97.88 161 LYS A C 1
ATOM 1216 O O . LYS A 1 161 ? -4.370 -4.916 -14.458 1.00 97.88 161 LYS A O 1
ATOM 1221 N N . THR A 1 162 ? -2.382 -4.378 -13.571 1.00 98.06 162 THR A N 1
ATOM 1222 C CA . THR A 1 162 ? -2.947 -3.817 -12.338 1.00 98.06 162 THR A CA 1
ATOM 1223 C C . THR A 1 162 ? -3.768 -2.563 -12.621 1.00 98.06 162 THR A C 1
ATOM 1225 O O . THR A 1 162 ? -4.886 -2.450 -12.125 1.00 98.06 162 THR A O 1
ATOM 1228 N N . LEU A 1 163 ? -3.261 -1.644 -13.444 1.00 98.06 163 LEU A N 1
ATOM 1229 C CA . LEU A 1 163 ? -3.991 -0.428 -13.805 1.00 98.06 163 LEU A CA 1
ATOM 1230 C C . LEU A 1 163 ? -5.230 -0.734 -14.649 1.00 98.06 163 LEU A C 1
ATOM 1232 O O . LEU A 1 163 ? -6.282 -0.168 -14.379 1.00 98.06 163 LEU A O 1
ATOM 1236 N N . GLN A 1 164 ? -5.150 -1.692 -15.575 1.00 98.06 164 GLN A N 1
ATOM 1237 C CA . GLN A 1 164 ? -6.316 -2.163 -16.331 1.00 98.06 164 GLN A CA 1
ATOM 1238 C C . GLN A 1 164 ? -7.387 -2.793 -15.429 1.00 98.06 164 GLN A C 1
ATOM 1240 O O . GLN A 1 164 ? -8.584 -2.557 -15.611 1.00 98.06 164 GLN A O 1
ATOM 1245 N N . PHE A 1 165 ? -6.976 -3.557 -14.412 1.00 98.19 165 PHE A N 1
ATOM 1246 C CA . PHE A 1 165 ? -7.901 -4.087 -13.411 1.00 98.19 165 PHE A CA 1
ATOM 1247 C C . PHE A 1 165 ? -8.603 -2.953 -12.653 1.00 98.19 165 PHE A C 1
ATOM 1249 O O . PHE A 1 165 ? -9.822 -2.985 -12.491 1.00 98.19 165 PHE A O 1
ATOM 1256 N N . LEU A 1 166 ? -7.847 -1.954 -12.193 1.00 98.00 166 LEU A N 1
ATOM 1257 C CA . LEU A 1 166 ? -8.372 -0.814 -11.437 1.00 98.00 166 LEU A CA 1
ATOM 1258 C C . LEU A 1 166 ? -9.330 0.037 -12.280 1.00 98.00 166 LEU A C 1
ATOM 1260 O O . LEU A 1 166 ? -10.420 0.360 -11.811 1.00 98.00 166 LEU A O 1
ATOM 1264 N N . GLU A 1 167 ? -8.967 0.315 -13.534 1.00 97.44 167 GLU A N 1
ATOM 1265 C CA . GLU A 1 167 ? -9.810 1.013 -14.510 1.00 97.44 167 GLU A CA 1
ATOM 1266 C C . GLU A 1 167 ? -11.143 0.281 -14.713 1.00 97.44 167 GLU A C 1
ATOM 1268 O O . GLU A 1 167 ? -12.211 0.876 -14.561 1.00 97.44 167 GLU A O 1
ATOM 1273 N N . THR A 1 168 ? -11.090 -1.035 -14.948 1.00 97.62 168 THR A N 1
ATOM 1274 C CA . THR A 1 168 ? -12.282 -1.883 -15.124 1.00 97.62 168 THR A CA 1
ATOM 1275 C C . THR A 1 168 ? -13.234 -1.800 -13.926 1.00 97.62 168 THR A C 1
ATOM 1277 O O . THR A 1 168 ? -14.452 -1.822 -14.094 1.00 97.62 168 THR A O 1
ATOM 1280 N N . HIS A 1 169 ? -12.691 -1.671 -12.713 1.00 97.00 169 HIS A N 1
ATOM 1281 C CA . HIS A 1 169 ? -13.462 -1.621 -11.468 1.00 97.00 169 HIS A CA 1
ATOM 1282 C C . HIS A 1 169 ? -13.709 -0.195 -10.959 1.00 97.00 169 HIS A C 1
ATOM 1284 O O . HIS A 1 169 ? -14.109 -0.020 -9.809 1.00 97.00 169 HIS A O 1
ATOM 1290 N N . SER A 1 170 ? -13.511 0.823 -11.807 1.00 95.50 170 SER A N 1
ATOM 1291 C CA . SER A 1 170 ? -13.768 2.234 -11.478 1.00 95.50 170 SER A CA 1
ATOM 1292 C C . SER A 1 170 ? -13.007 2.738 -10.242 1.00 95.50 170 SER A C 1
ATOM 1294 O O . SER A 1 170 ? -13.492 3.607 -9.515 1.00 95.50 170 SER A O 1
ATOM 1296 N N . VAL A 1 171 ? -11.807 2.205 -9.997 1.00 97.38 171 VAL A N 1
ATOM 1297 C CA . VAL A 1 171 ? -10.904 2.713 -8.960 1.00 97.38 171 VAL A CA 1
ATOM 1298 C C . VAL A 1 171 ? -10.055 3.828 -9.560 1.00 97.38 171 VAL A C 1
ATOM 1300 O O . VAL A 1 171 ? -9.299 3.605 -10.505 1.00 97.38 171 VAL A O 1
ATOM 1303 N N . ASN A 1 172 ? -10.160 5.033 -9.000 1.00 95.38 172 ASN A N 1
ATOM 1304 C CA . ASN A 1 172 ? -9.415 6.182 -9.509 1.00 95.38 172 ASN A CA 1
ATOM 1305 C C . ASN A 1 172 ? -7.929 6.068 -9.136 1.00 95.38 172 ASN A C 1
ATOM 1307 O O . ASN A 1 172 ? -7.588 5.869 -7.968 1.00 95.38 172 ASN A O 1
ATOM 1311 N N . CYS A 1 173 ? -7.051 6.271 -10.116 1.00 97.44 173 CYS A N 1
ATOM 1312 C CA . CYS A 1 173 ? -5.602 6.354 -9.929 1.00 97.44 173 CYS A CA 1
ATOM 1313 C C . CYS A 1 173 ? -5.126 7.768 -10.258 1.00 97.44 173 CYS A C 1
ATOM 1315 O O . CYS A 1 173 ? -5.127 8.162 -11.422 1.00 97.44 173 CYS A O 1
ATOM 1317 N N . ILE A 1 174 ? -4.697 8.521 -9.252 1.00 97.44 174 ILE A N 1
ATOM 1318 C CA . ILE A 1 174 ? -4.200 9.891 -9.385 1.00 97.44 174 ILE A CA 1
ATOM 1319 C C . ILE A 1 174 ? -2.683 9.866 -9.234 1.00 97.44 174 ILE A C 1
ATOM 1321 O O . ILE A 1 174 ? -2.176 9.330 -8.252 1.00 97.44 174 ILE A O 1
ATOM 1325 N N . VAL A 1 175 ? -1.949 10.449 -10.178 1.00 97.19 175 VAL A N 1
ATOM 1326 C CA . VAL A 1 175 ? -0.495 10.622 -10.053 1.00 97.19 175 VAL A CA 1
ATOM 1327 C C . VAL A 1 175 ? -0.197 11.972 -9.408 1.00 97.19 175 VAL A C 1
ATOM 1329 O O . VAL A 1 175 ? -0.653 13.008 -9.889 1.00 97.19 175 VAL A O 1
ATOM 1332 N N . TYR A 1 176 ? 0.591 11.982 -8.336 1.00 94.50 176 TYR A N 1
ATOM 1333 C CA . TYR A 1 176 ? 1.069 13.226 -7.744 1.00 94.50 176 TYR A CA 1
ATOM 1334 C C . TYR A 1 176 ? 2.319 13.725 -8.484 1.00 94.50 176 TYR A C 1
ATOM 1336 O O . TYR A 1 176 ? 3.397 13.138 -8.372 1.00 94.50 176 TYR A O 1
ATOM 1344 N N . GLY A 1 177 ? 2.172 14.800 -9.255 1.00 92.94 177 GLY A N 1
ATOM 1345 C CA . GLY A 1 177 ? 3.227 15.397 -10.071 1.00 92.94 177 GLY A CA 1
ATOM 1346 C C . GLY A 1 177 ? 2.698 16.088 -11.330 1.00 92.94 177 GLY A C 1
ATOM 1347 O O . GLY A 1 177 ? 1.531 15.963 -11.693 1.00 92.94 177 GLY A O 1
ATOM 1348 N N . GLU A 1 178 ? 3.577 16.815 -12.024 1.00 93.31 178 GLU A N 1
ATOM 1349 C CA . GLU A 1 178 ? 3.223 17.523 -13.267 1.00 93.31 178 GLU A CA 1
ATOM 1350 C C . GLU A 1 178 ? 2.887 16.561 -14.413 1.00 93.31 178 GLU A C 1
ATOM 1352 O O . GLU A 1 178 ? 2.026 16.836 -15.247 1.00 93.31 178 GLU A O 1
ATOM 1357 N N . LYS A 1 179 ? 3.572 15.415 -14.460 1.00 95.56 179 LYS A N 1
ATOM 1358 C CA . LYS A 1 179 ? 3.375 14.398 -15.490 1.00 95.56 179 LYS A CA 1
ATOM 1359 C C . LYS A 1 179 ? 2.459 13.297 -14.984 1.00 95.56 179 LYS A C 1
ATOM 1361 O O . LYS A 1 179 ? 2.681 12.736 -13.913 1.00 95.56 179 LYS A O 1
ATOM 1366 N N . ASN A 1 180 ? 1.521 12.887 -15.829 1.00 96.94 180 ASN A N 1
ATOM 1367 C CA . ASN A 1 180 ? 0.745 11.673 -15.614 1.00 96.94 180 ASN A CA 1
ATOM 1368 C C . ASN A 1 180 ? 1.549 10.435 -16.038 1.00 96.94 180 ASN A C 1
ATOM 1370 O O . ASN A 1 180 ? 1.274 9.837 -17.076 1.00 96.94 180 ASN A O 1
ATOM 1374 N N . ALA A 1 181 ? 2.575 10.111 -15.251 1.00 96.62 181 ALA A N 1
ATOM 1375 C CA . ALA A 1 181 ? 3.390 8.909 -15.377 1.00 96.62 181 ALA A CA 1
ATOM 1376 C C . ALA A 1 181 ? 3.307 8.128 -14.062 1.00 96.62 181 ALA A C 1
ATOM 1378 O O . ALA A 1 181 ? 3.786 8.585 -13.025 1.00 96.62 181 ALA A O 1
ATOM 1379 N N . PHE A 1 182 ? 2.656 6.968 -14.091 1.00 96.75 182 PHE A N 1
ATOM 1380 C CA . PHE A 1 182 ? 2.400 6.189 -12.888 1.00 96.75 182 PHE A CA 1
ATOM 1381 C C . PHE A 1 182 ? 3.719 5.606 -12.342 1.00 96.75 182 PHE A C 1
ATOM 1383 O O . PHE A 1 182 ? 4.487 5.023 -13.116 1.00 96.75 182 PHE A O 1
ATOM 1390 N N . PRO A 1 183 ? 4.021 5.749 -11.039 1.00 94.44 183 PRO A N 1
ATOM 1391 C CA . PRO A 1 183 ? 5.259 5.239 -10.460 1.00 94.44 183 PRO A CA 1
ATOM 1392 C C . PRO A 1 183 ? 5.227 3.716 -10.278 1.00 94.44 183 PRO A C 1
ATOM 1394 O O . PRO A 1 183 ? 4.201 3.116 -9.955 1.00 94.44 183 PRO A O 1
ATOM 1397 N N . GLY A 1 184 ? 6.387 3.088 -10.458 1.00 91.69 184 GLY A N 1
ATOM 1398 C CA . GLY A 1 184 ? 6.595 1.647 -10.316 1.00 91.69 184 GLY A CA 1
ATOM 1399 C C . GLY A 1 184 ? 7.319 1.281 -9.028 1.00 91.69 184 GLY A C 1
ATOM 1400 O O . GLY A 1 184 ? 8.270 0.501 -9.074 1.00 91.69 184 GLY A O 1
ATOM 1401 N N . PHE A 1 185 ? 6.916 1.879 -7.904 1.00 89.88 185 PHE A N 1
ATOM 1402 C CA . PHE A 1 185 ? 7.494 1.720 -6.566 1.00 89.88 185 PHE A CA 1
ATOM 1403 C C . PHE A 1 185 ? 8.969 2.144 -6.462 1.00 89.88 185 PHE A C 1
ATOM 1405 O O . PHE A 1 185 ? 9.230 3.231 -5.965 1.00 89.88 185 PHE A O 1
ATOM 1412 N N . PHE A 1 186 ? 9.930 1.373 -6.978 1.00 86.31 186 PHE A N 1
ATOM 1413 C CA . PHE A 1 186 ? 11.332 1.809 -7.109 1.00 86.31 186 PHE A CA 1
ATOM 1414 C C . PHE A 1 186 ? 11.611 2.606 -8.390 1.00 86.31 186 PHE A C 1
ATOM 1416 O O . PHE A 1 186 ? 12.633 3.279 -8.492 1.00 86.31 186 PHE A O 1
ATOM 1423 N N . THR A 1 187 ? 10.709 2.556 -9.369 1.00 88.50 187 THR A N 1
ATOM 1424 C CA . THR A 1 187 ? 10.830 3.326 -10.611 1.00 88.50 187 THR A CA 1
ATOM 1425 C C . THR A 1 187 ? 10.022 4.617 -10.508 1.00 88.50 187 THR A C 1
ATOM 1427 O O . THR A 1 187 ? 8.813 4.568 -10.282 1.00 88.50 187 THR A O 1
ATOM 1430 N N . LYS A 1 188 ? 10.674 5.772 -10.703 1.00 89.44 188 LYS A N 1
ATOM 1431 C CA . LYS A 1 188 ? 10.035 7.095 -10.594 1.00 89.44 188 LYS A CA 1
ATOM 1432 C C . LYS A 1 188 ? 8.871 7.276 -11.573 1.00 89.44 188 LYS A C 1
ATOM 1434 O O . LYS A 1 188 ? 7.785 7.663 -11.165 1.00 89.44 188 LYS A O 1
ATOM 1439 N N . GLU A 1 189 ? 9.106 6.995 -12.851 1.00 90.88 189 GLU A N 1
ATOM 1440 C CA . GLU A 1 189 ? 8.140 7.173 -13.938 1.00 90.88 189 GLU A CA 1
ATOM 1441 C C . GLU A 1 189 ? 8.135 5.895 -14.789 1.00 90.88 189 GLU A C 1
ATOM 1443 O O . GLU A 1 189 ? 9.186 5.474 -15.275 1.00 90.88 189 GLU A O 1
ATOM 1448 N N . THR A 1 190 ? 6.972 5.260 -14.956 1.00 92.88 190 THR A N 1
ATOM 1449 C CA . THR A 1 190 ? 6.779 4.174 -15.934 1.00 92.88 190 THR A CA 1
ATOM 1450 C C . THR A 1 190 ? 6.135 4.727 -17.210 1.00 92.88 190 THR A C 1
ATOM 1452 O O . THR A 1 190 ? 5.796 5.908 -17.284 1.00 92.88 190 THR A O 1
ATOM 1455 N N . THR A 1 191 ? 5.955 3.889 -18.234 1.00 94.56 191 THR A N 1
ATOM 1456 C CA . THR A 1 191 ? 5.163 4.262 -19.423 1.00 94.56 191 THR A CA 1
ATOM 1457 C C . THR A 1 191 ? 3.658 4.261 -19.166 1.00 94.56 191 THR A C 1
ATOM 1459 O O . THR A 1 191 ? 2.900 4.752 -20.003 1.00 94.56 191 THR A O 1
ATOM 1462 N N . GLU A 1 192 ? 3.228 3.725 -18.025 1.00 97.19 192 GLU A N 1
ATOM 1463 C CA . GLU A 1 192 ? 1.828 3.661 -17.641 1.00 97.19 192 GLU A CA 1
ATOM 1464 C C . GLU A 1 192 ? 1.337 4.993 -17.072 1.00 97.19 192 GLU A C 1
ATOM 1466 O O . GLU A 1 192 ? 2.116 5.827 -16.604 1.00 97.19 192 GLU A O 1
ATOM 1471 N N . LYS A 1 193 ? 0.019 5.194 -17.089 1.00 97.50 193 LYS A N 1
ATOM 1472 C CA . LYS A 1 193 ? -0.618 6.430 -16.628 1.00 97.50 193 LYS A CA 1
ATOM 1473 C C . LYS A 1 193 ? -1.678 6.135 -15.580 1.00 97.50 193 LYS A C 1
ATOM 1475 O O . LYS A 1 193 ? -2.345 5.106 -15.634 1.00 97.50 193 LYS A O 1
ATOM 1480 N N . GLY A 1 194 ? -1.850 7.067 -14.648 1.00 95.75 194 GLY A N 1
ATOM 1481 C CA . GLY A 1 194 ? -3.093 7.156 -13.896 1.00 95.75 194 GLY A CA 1
ATOM 1482 C C . GLY A 1 194 ? -4.196 7.770 -14.760 1.00 95.75 194 GLY A C 1
ATOM 1483 O O . GLY A 1 194 ? -3.999 8.115 -15.927 1.00 95.75 194 GLY A O 1
ATOM 1484 N N . GLN A 1 195 ? -5.358 7.975 -14.162 1.00 95.06 195 GLN A N 1
ATOM 1485 C CA . GLN A 1 195 ? -6.475 8.656 -14.804 1.00 95.06 195 GLN A CA 1
ATOM 1486 C C . GLN A 1 195 ? -6.176 10.141 -15.035 1.00 95.06 195 GLN A C 1
ATOM 1488 O O . GLN A 1 195 ? -6.489 10.683 -16.092 1.00 95.06 195 GLN A O 1
ATOM 1493 N N . PHE A 1 196 ? -5.528 10.789 -14.068 1.00 95.50 196 PHE A N 1
ATOM 1494 C CA . PHE A 1 196 ? -5.012 12.149 -14.191 1.00 95.50 196 PHE A CA 1
ATOM 1495 C C . PHE A 1 196 ? -3.841 12.370 -13.231 1.00 95.50 196 PHE A C 1
ATOM 1497 O O . PHE A 1 196 ? -3.570 11.541 -12.357 1.00 95.50 196 PHE A O 1
ATOM 1504 N N . SER A 1 197 ? -3.146 13.492 -13.401 1.00 97.12 197 SER A N 1
ATOM 1505 C CA . SER A 1 197 ? -2.105 13.946 -12.485 1.00 97.12 197 SER A CA 1
ATOM 1506 C C . SER A 1 197 ? -2.429 15.316 -11.907 1.00 97.12 197 SER A C 1
ATOM 1508 O O . SER A 1 197 ? -3.129 16.107 -12.537 1.00 97.12 197 SER A O 1
ATOM 1510 N N . THR A 1 198 ? -1.923 15.592 -10.709 1.00 95.44 198 THR A N 1
ATOM 1511 C CA . THR A 1 198 ? -2.016 16.909 -10.070 1.00 95.44 198 THR A CA 1
ATOM 1512 C C . THR A 1 198 ? -0.780 17.177 -9.218 1.00 95.44 198 THR A C 1
ATOM 1514 O O . THR A 1 198 ? -0.183 16.256 -8.659 1.00 95.44 198 THR A O 1
ATOM 1517 N N . THR A 1 199 ? -0.397 18.446 -9.110 1.00 93.06 199 THR A N 1
ATOM 1518 C CA . THR A 1 199 ? 0.603 18.936 -8.151 1.00 93.06 199 THR A CA 1
ATOM 1519 C C . THR A 1 199 ? -0.038 19.552 -6.907 1.00 93.06 199 THR A C 1
ATOM 1521 O O . THR A 1 199 ? 0.685 19.998 -6.021 1.00 93.06 199 THR A O 1
ATOM 1524 N N . ASP A 1 200 ? -1.372 19.609 -6.839 1.00 89.75 200 ASP A N 1
ATOM 1525 C CA . ASP A 1 200 ? -2.119 20.202 -5.734 1.00 89.75 200 ASP A CA 1
ATOM 1526 C C . ASP A 1 200 ? -2.917 19.132 -4.977 1.00 89.75 200 ASP A C 1
ATOM 1528 O O . ASP A 1 200 ? -3.839 18.497 -5.491 1.00 89.75 200 ASP A O 1
ATOM 1532 N N . LEU A 1 201 ? -2.576 18.949 -3.701 1.00 87.44 201 LEU A N 1
ATOM 1533 C CA . LEU A 1 201 ? -3.293 18.044 -2.805 1.00 87.44 201 LEU A CA 1
ATOM 1534 C C . LEU A 1 201 ? -4.748 18.490 -2.570 1.00 87.44 201 LEU A C 1
ATOM 1536 O O . LEU A 1 201 ? -5.585 17.663 -2.204 1.00 87.44 201 LEU A O 1
ATOM 1540 N N . HIS A 1 202 ? -5.080 19.762 -2.805 1.00 86.25 202 HIS A N 1
ATOM 1541 C CA . HIS A 1 202 ? -6.454 20.252 -2.746 1.00 86.25 202 HIS A CA 1
ATOM 1542 C C . HIS A 1 202 ? -7.362 19.566 -3.775 1.00 86.25 202 HIS A C 1
ATOM 1544 O O . HIS A 1 202 ? -8.485 19.198 -3.431 1.00 86.25 202 HIS A O 1
ATOM 1550 N N . ASP A 1 203 ? -6.874 19.308 -4.992 1.00 89.56 203 ASP A N 1
ATOM 1551 C CA . ASP A 1 203 ? -7.645 18.606 -6.028 1.00 89.56 203 ASP A CA 1
ATOM 1552 C C . ASP A 1 203 ? -8.024 17.192 -5.576 1.00 89.56 203 ASP A C 1
ATOM 1554 O O . ASP A 1 203 ? -9.154 16.736 -5.772 1.00 89.56 203 ASP A O 1
ATOM 1558 N N . VAL A 1 204 ? -7.089 16.507 -4.908 1.00 90.75 204 VAL A N 1
ATOM 1559 C CA . VAL A 1 204 ? -7.311 15.169 -4.345 1.00 90.75 204 VAL A CA 1
ATOM 1560 C C . VAL A 1 204 ? -8.386 15.225 -3.258 1.00 90.75 204 VAL A C 1
ATOM 1562 O O . VAL A 1 204 ? -9.312 14.414 -3.263 1.00 90.75 204 VAL A O 1
ATOM 1565 N N . VAL A 1 205 ? -8.316 16.210 -2.359 1.00 87.94 205 VAL A N 1
ATOM 1566 C CA . VAL A 1 205 ? -9.322 16.411 -1.304 1.00 87.94 205 VAL A CA 1
ATOM 1567 C C . VAL A 1 205 ? -10.706 16.697 -1.892 1.00 87.94 205 VAL A C 1
ATOM 1569 O O . VAL A 1 205 ? -11.690 16.094 -1.459 1.00 87.94 205 VAL A O 1
ATOM 1572 N N . GLN A 1 206 ? -10.806 17.563 -2.904 1.00 89.69 206 GLN A N 1
ATOM 1573 C CA . GLN A 1 206 ? -12.076 17.860 -3.575 1.00 89.69 206 GLN A CA 1
ATOM 1574 C C . GLN A 1 206 ? -12.657 16.625 -4.266 1.00 89.69 206 GLN A C 1
ATOM 1576 O O . GLN A 1 206 ? -13.858 16.361 -4.158 1.00 89.69 206 GLN A O 1
ATOM 1581 N N . HIS A 1 207 ? -11.811 15.824 -4.918 1.00 91.06 207 HIS A N 1
ATOM 1582 C CA . HIS A 1 207 ? -12.208 14.546 -5.498 1.00 91.06 207 HIS A CA 1
ATOM 1583 C C . HIS A 1 207 ? -12.781 13.597 -4.433 1.00 91.06 207 HIS A C 1
ATOM 1585 O O . HIS A 1 207 ? -13.868 13.046 -4.619 1.00 91.06 207 HIS A O 1
ATOM 1591 N N . MET A 1 208 ? -12.102 13.449 -3.289 1.00 90.56 208 MET A N 1
ATOM 1592 C CA . MET A 1 208 ? -12.575 12.625 -2.171 1.00 90.56 208 MET A CA 1
ATOM 1593 C C . MET A 1 208 ? -13.922 13.112 -1.620 1.00 90.56 208 MET A C 1
ATOM 1595 O O . MET A 1 208 ? -14.824 12.309 -1.369 1.00 90.56 208 MET A O 1
ATOM 1599 N N . GLU A 1 209 ? -14.080 14.424 -1.431 1.00 89.56 209 GLU A N 1
ATOM 1600 C CA . GLU A 1 209 ? -15.319 15.016 -0.923 1.00 89.56 209 GLU A CA 1
ATOM 1601 C C . GLU A 1 209 ? -16.480 14.867 -1.909 1.00 89.56 209 GLU A C 1
ATOM 1603 O O . GLU A 1 209 ? -17.597 14.547 -1.497 1.00 89.56 209 GLU A O 1
ATOM 1608 N N . MET A 1 210 ? -16.231 15.040 -3.208 1.00 92.12 210 MET A N 1
ATOM 1609 C CA . MET A 1 210 ? -17.246 14.839 -4.239 1.00 92.12 210 MET A CA 1
ATOM 1610 C C . MET A 1 210 ? -17.656 13.368 -4.351 1.00 92.12 210 MET A C 1
ATOM 1612 O O . MET A 1 210 ? -18.848 13.062 -4.349 1.00 92.12 210 MET A O 1
ATOM 1616 N N . SER A 1 211 ? -16.680 12.456 -4.365 1.00 91.56 211 SER A N 1
ATOM 1617 C CA . SER A 1 211 ? -16.908 11.007 -4.360 1.00 91.56 211 SER A CA 1
ATOM 1618 C C . SER A 1 211 ? -17.803 10.592 -3.185 1.00 91.56 211 SER A C 1
ATOM 1620 O O . SER A 1 211 ? -18.816 9.912 -3.369 1.00 91.56 211 SER A O 1
ATOM 1622 N N . ARG A 1 212 ? -17.516 11.121 -1.985 1.00 90.00 212 ARG A N 1
ATOM 1623 C CA . ARG A 1 212 ? -18.341 10.918 -0.787 1.00 90.00 212 ARG A CA 1
ATOM 1624 C C . ARG A 1 212 ? -19.759 11.469 -0.944 1.00 90.00 212 ARG A C 1
ATOM 1626 O O . ARG A 1 212 ? -20.707 10.763 -0.614 1.00 90.00 212 ARG A O 1
ATOM 1633 N N . LYS A 1 213 ? -19.918 12.711 -1.417 1.00 92.06 213 LYS A N 1
ATOM 1634 C CA . LYS A 1 213 ? -21.238 13.350 -1.608 1.00 92.06 213 LYS A CA 1
ATOM 1635 C C . LYS A 1 213 ? -22.128 12.563 -2.570 1.00 92.06 213 LYS A C 1
ATOM 1637 O O . LYS A 1 213 ? -23.329 12.473 -2.344 1.00 92.06 213 LYS A O 1
ATOM 1642 N N . LEU A 1 214 ? -21.535 11.986 -3.613 1.00 93.88 214 LEU A N 1
ATOM 1643 C CA . LEU A 1 214 ? -22.224 11.149 -4.597 1.00 93.88 214 LEU A CA 1
ATOM 1644 C C . LEU A 1 214 ? -22.450 9.705 -4.117 1.00 93.88 214 LEU A C 1
ATOM 1646 O O . LEU A 1 214 ? -23.130 8.938 -4.794 1.00 93.88 214 LEU A O 1
ATOM 1650 N N . GLY A 1 215 ? -21.893 9.320 -2.965 1.00 91.81 215 GLY A N 1
ATOM 1651 C CA . GLY A 1 215 ? -21.999 7.963 -2.434 1.00 91.81 215 GLY A CA 1
ATOM 1652 C C . GLY A 1 215 ? -21.261 6.920 -3.276 1.00 91.81 215 GLY A C 1
ATOM 1653 O O . GLY A 1 215 ? -21.662 5.753 -3.274 1.00 91.81 215 GLY A O 1
ATOM 1654 N N . LEU A 1 216 ? -20.211 7.322 -4.004 1.00 92.19 216 LEU A N 1
ATOM 1655 C CA . LEU A 1 216 ? -19.415 6.398 -4.804 1.00 92.19 216 LEU A CA 1
ATOM 1656 C C . LEU A 1 216 ? -18.691 5.407 -3.890 1.00 92.19 216 LEU A C 1
ATOM 1658 O O . LEU A 1 216 ? -18.095 5.767 -2.872 1.00 92.19 216 LEU A O 1
ATOM 1662 N N . LYS A 1 217 ? -18.766 4.133 -4.267 1.00 87.06 217 LYS A N 1
ATOM 1663 C CA . LYS A 1 217 ? -18.173 3.019 -3.531 1.00 87.06 217 LYS A CA 1
ATOM 1664 C C . LYS A 1 217 ? -16.951 2.551 -4.305 1.00 87.06 217 LYS A C 1
ATOM 1666 O O . LYS A 1 217 ? -17.073 1.683 -5.151 1.00 87.06 217 LYS A O 1
ATOM 1671 N N . ALA A 1 218 ? -15.820 3.200 -4.067 1.00 94.56 218 ALA A N 1
ATOM 1672 C CA . ALA A 1 218 ? -14.493 2.787 -4.510 1.00 94.56 218 ALA A CA 1
ATOM 1673 C C . ALA A 1 218 ? -13.458 3.623 -3.752 1.00 94.56 218 ALA A C 1
ATOM 1675 O O . ALA A 1 218 ? -13.724 4.767 -3.373 1.00 94.56 218 ALA A O 1
ATOM 1676 N N . GLY A 1 219 ? -12.288 3.046 -3.521 1.00 95.81 219 GLY A N 1
ATOM 1677 C CA . GLY A 1 219 ? -11.118 3.767 -3.055 1.00 95.81 219 GLY A CA 1
ATOM 1678 C C . GLY A 1 219 ? -10.515 4.635 -4.156 1.00 95.81 219 GLY A C 1
ATOM 1679 O O . GLY A 1 219 ? -10.898 4.575 -5.326 1.00 95.81 219 GLY A O 1
ATOM 1680 N N . THR A 1 220 ? -9.522 5.420 -3.761 1.00 96.31 220 THR A N 1
ATOM 1681 C CA . THR A 1 220 ? -8.716 6.237 -4.673 1.00 96.31 220 THR A CA 1
ATOM 1682 C C . THR A 1 220 ? -7.253 5.960 -4.379 1.00 96.31 220 THR A C 1
ATOM 1684 O O . THR A 1 220 ? -6.855 5.922 -3.219 1.00 96.31 220 THR A O 1
ATOM 1687 N N . ILE A 1 221 ? -6.434 5.770 -5.404 1.00 97.38 221 ILE A N 1
ATOM 1688 C CA . ILE A 1 221 ? -4.982 5.693 -5.259 1.00 97.38 221 ILE A CA 1
ATOM 1689 C C . ILE A 1 221 ? -4.411 7.079 -5.537 1.00 97.38 221 ILE A C 1
ATOM 1691 O O . ILE A 1 221 ? -4.653 7.637 -6.605 1.00 97.38 221 ILE A O 1
ATOM 1695 N N . LEU A 1 222 ? -3.627 7.609 -4.601 1.00 96.44 222 LEU A N 1
ATOM 1696 C CA . LEU A 1 222 ? -2.721 8.725 -4.848 1.00 96.44 222 LEU A CA 1
ATOM 1697 C C . LEU A 1 222 ? -1.302 8.163 -4.964 1.00 96.44 222 LEU A C 1
ATOM 1699 O O . LEU A 1 222 ? -0.680 7.788 -3.970 1.00 96.44 222 LEU A O 1
ATOM 1703 N N . ALA A 1 223 ? -0.818 8.064 -6.196 1.00 95.75 223 ALA A N 1
ATOM 1704 C CA . ALA A 1 223 ? 0.479 7.505 -6.521 1.00 95.75 223 ALA A CA 1
ATOM 1705 C C . ALA A 1 223 ? 1.558 8.600 -6.502 1.00 95.75 223 ALA A C 1
ATOM 1707 O O . ALA A 1 223 ? 1.583 9.476 -7.367 1.00 95.75 223 ALA A O 1
ATOM 1708 N N . CYS A 1 224 ? 2.458 8.531 -5.524 1.00 93.06 224 CYS A N 1
ATOM 1709 C CA . CYS A 1 224 ? 3.540 9.481 -5.287 1.00 93.06 224 CYS A CA 1
ATOM 1710 C C . CYS A 1 224 ? 4.884 8.904 -5.769 1.00 93.06 224 CYS A C 1
ATOM 1712 O O . CYS A 1 224 ? 5.368 7.933 -5.186 1.00 93.06 224 CYS A O 1
ATOM 1714 N N . PRO A 1 225 ? 5.518 9.476 -6.805 1.00 90.81 225 PRO A N 1
ATOM 1715 C CA . PRO A 1 225 ? 6.827 9.027 -7.269 1.00 90.81 225 PRO A CA 1
ATOM 1716 C C . PRO A 1 225 ? 7.921 9.125 -6.198 1.00 90.81 225 PRO A C 1
ATOM 1718 O O . PRO A 1 225 ? 7.905 10.020 -5.346 1.00 90.81 225 PRO A O 1
ATOM 1721 N N . ILE A 1 226 ? 8.921 8.242 -6.298 1.00 87.00 226 ILE A N 1
ATOM 1722 C CA . ILE A 1 226 ? 10.150 8.344 -5.497 1.00 87.00 226 ILE A CA 1
ATOM 1723 C C . ILE A 1 226 ? 10.857 9.694 -5.733 1.00 87.00 226 ILE A C 1
ATOM 1725 O O . ILE A 1 226 ? 10.737 10.273 -6.819 1.00 87.00 226 ILE A O 1
ATOM 1729 N N . PRO A 1 227 ? 11.641 10.205 -4.764 1.00 84.50 227 PRO A N 1
ATOM 1730 C CA . PRO A 1 227 ? 12.389 11.440 -4.944 1.00 84.50 227 PRO A CA 1
ATOM 1731 C C . PRO A 1 227 ? 13.450 11.303 -6.037 1.00 84.50 227 PRO A C 1
ATOM 1733 O O . PRO A 1 227 ? 14.068 10.246 -6.188 1.00 84.50 227 PRO A O 1
ATOM 1736 N N . ASP A 1 228 ? 13.797 12.419 -6.681 1.00 85.81 228 ASP A N 1
ATOM 1737 C CA . ASP A 1 228 ? 14.886 12.474 -7.669 1.00 85.81 228 ASP A CA 1
ATOM 1738 C C . ASP A 1 228 ? 16.200 11.898 -7.135 1.00 85.81 228 ASP A C 1
ATOM 1740 O O . ASP A 1 228 ? 16.847 11.091 -7.804 1.00 85.81 228 ASP A O 1
ATOM 1744 N N . LYS A 1 229 ? 16.539 12.220 -5.881 1.00 85.06 229 LYS A N 1
ATOM 1745 C CA . LYS A 1 229 ? 17.749 11.725 -5.207 1.00 85.06 229 LYS A CA 1
ATOM 1746 C C . LYS A 1 229 ? 17.837 10.195 -5.093 1.00 85.06 229 LYS A C 1
ATOM 1748 O O . LYS A 1 229 ? 18.935 9.701 -4.883 1.00 85.06 229 LYS A O 1
ATOM 1753 N N . LEU A 1 230 ? 16.725 9.458 -5.218 1.00 82.81 230 LEU A N 1
ATOM 1754 C CA . LEU A 1 230 ? 16.694 7.987 -5.147 1.00 82.81 230 LEU A CA 1
ATOM 1755 C C . LEU A 1 230 ? 16.543 7.314 -6.520 1.00 82.81 230 LEU A C 1
ATOM 1757 O O . LEU A 1 230 ? 16.518 6.089 -6.602 1.00 82.81 230 LEU A O 1
ATOM 1761 N N . THR A 1 231 ? 16.437 8.079 -7.611 1.00 81.56 231 THR A N 1
ATOM 1762 C CA . THR A 1 231 ? 16.122 7.517 -8.939 1.00 81.56 231 THR A CA 1
ATOM 1763 C C . THR A 1 231 ? 17.214 6.573 -9.452 1.00 81.56 231 THR A C 1
ATOM 1765 O O . THR A 1 231 ? 16.909 5.533 -10.037 1.00 81.56 231 THR A O 1
ATOM 1768 N N . GLY A 1 232 ? 18.488 6.905 -9.214 1.00 80.38 232 GLY A N 1
ATOM 1769 C CA . GLY A 1 232 ? 19.617 6.057 -9.613 1.00 80.38 232 GLY A CA 1
ATOM 1770 C C . GLY A 1 232 ? 19.608 4.701 -8.907 1.00 80.38 232 GLY A C 1
ATOM 1771 O O . GLY A 1 232 ? 19.752 3.663 -9.553 1.00 80.38 232 GLY A O 1
ATOM 1772 N N . ASP A 1 233 ? 19.360 4.708 -7.598 1.00 82.38 233 ASP A N 1
ATOM 1773 C CA . ASP A 1 233 ? 19.270 3.480 -6.814 1.00 82.38 233 ASP A CA 1
ATOM 1774 C C . ASP A 1 233 ? 18.032 2.655 -7.195 1.00 82.38 233 ASP A C 1
ATOM 1776 O O . ASP A 1 233 ? 18.106 1.432 -7.321 1.00 82.38 233 ASP A O 1
ATOM 1780 N N . GLY A 1 234 ? 16.908 3.328 -7.461 1.00 80.50 234 GLY A N 1
ATOM 1781 C CA . GLY A 1 234 ? 15.670 2.706 -7.920 1.00 80.50 234 GLY A CA 1
ATOM 1782 C C . GLY A 1 234 ? 15.844 1.895 -9.206 1.00 80.50 234 GLY A C 1
ATOM 1783 O O . GLY A 1 234 ? 15.399 0.749 -9.282 1.00 80.50 234 GLY A O 1
ATOM 1784 N N . LYS A 1 235 ? 16.588 2.431 -10.183 1.00 83.12 235 LYS A N 1
ATOM 1785 C CA . LYS A 1 235 ? 16.917 1.710 -11.424 1.00 83.12 235 LYS A CA 1
ATOM 1786 C C . LYS A 1 235 ? 17.710 0.427 -11.154 1.00 83.12 235 LYS A C 1
ATOM 1788 O O . LYS A 1 235 ? 17.407 -0.617 -11.728 1.00 83.12 235 LYS A O 1
ATOM 1793 N N . ARG A 1 236 ? 18.698 0.489 -10.258 1.00 85.69 236 ARG A N 1
ATOM 1794 C CA . ARG A 1 236 ? 19.513 -0.676 -9.881 1.00 85.69 236 ARG A CA 1
ATOM 1795 C C . ARG A 1 236 ? 18.672 -1.761 -9.199 1.00 85.69 236 ARG A C 1
ATOM 1797 O O . ARG A 1 236 ? 18.891 -2.947 -9.435 1.00 85.69 236 ARG A O 1
ATOM 1804 N N . ILE A 1 237 ? 17.705 -1.365 -8.371 1.00 84.19 237 ILE A N 1
ATOM 1805 C CA . ILE A 1 237 ? 16.773 -2.295 -7.723 1.00 84.19 237 ILE A CA 1
ATOM 1806 C C . ILE A 1 237 ? 15.841 -2.941 -8.756 1.00 84.19 237 ILE A C 1
ATOM 1808 O O . ILE A 1 237 ? 15.620 -4.148 -8.694 1.00 84.19 237 ILE A O 1
ATOM 1812 N N . GLU A 1 238 ? 15.343 -2.186 -9.735 1.00 83.62 238 GLU A N 1
ATOM 1813 C CA . GLU A 1 238 ? 14.499 -2.734 -10.806 1.00 83.62 238 GLU A CA 1
ATOM 1814 C C . GLU A 1 238 ? 15.242 -3.795 -11.637 1.00 83.62 238 GLU A C 1
ATOM 1816 O O . GLU A 1 238 ? 14.709 -4.873 -11.900 1.00 83.62 238 GLU A O 1
ATOM 1821 N N . GLU A 1 239 ? 16.511 -3.555 -11.979 1.00 87.69 239 GLU A N 1
ATOM 1822 C CA . GLU A 1 239 ? 17.358 -4.544 -12.666 1.00 87.69 239 GLU A CA 1
ATOM 1823 C C . GLU A 1 239 ? 17.528 -5.834 -11.835 1.00 87.69 239 GLU A C 1
ATOM 1825 O O . GLU A 1 239 ? 17.464 -6.954 -12.363 1.00 87.69 239 GLU A O 1
ATOM 1830 N N . ALA A 1 240 ? 17.677 -5.697 -10.513 1.00 88.81 240 ALA A N 1
ATOM 1831 C CA . ALA A 1 240 ? 17.725 -6.830 -9.596 1.00 88.81 240 ALA A CA 1
ATOM 1832 C C . ALA A 1 240 ? 16.379 -7.579 -9.515 1.00 88.81 240 ALA A C 1
ATOM 1834 O O . ALA A 1 240 ? 16.371 -8.810 -9.471 1.00 88.81 240 ALA A O 1
ATOM 1835 N N . ILE A 1 241 ? 15.243 -6.876 -9.568 1.00 86.19 241 ILE A N 1
ATOM 1836 C CA . ILE A 1 241 ? 13.901 -7.482 -9.598 1.00 86.19 241 ILE A CA 1
ATOM 1837 C C . ILE A 1 241 ? 13.690 -8.288 -10.877 1.00 86.19 241 ILE A C 1
ATOM 1839 O O . ILE A 1 241 ? 13.241 -9.433 -10.807 1.00 86.19 241 ILE A O 1
ATOM 1843 N N . VAL A 1 242 ? 14.046 -7.733 -12.038 1.00 87.12 242 VAL A N 1
ATOM 1844 C CA . VAL A 1 242 ? 13.967 -8.446 -13.324 1.00 87.12 242 VAL A CA 1
ATOM 1845 C C . VAL A 1 242 ? 14.792 -9.734 -13.274 1.00 87.12 242 VAL A C 1
ATOM 1847 O O . VAL A 1 242 ? 14.322 -10.790 -13.705 1.00 87.12 242 VAL A O 1
ATOM 1850 N N . THR A 1 243 ? 15.987 -9.671 -12.684 1.00 90.31 243 THR A N 1
ATOM 1851 C CA . THR A 1 243 ? 16.848 -10.843 -12.482 1.00 90.31 243 THR A CA 1
ATOM 1852 C C . THR A 1 243 ? 16.193 -11.870 -11.554 1.00 90.31 243 THR A C 1
ATOM 1854 O O . THR A 1 243 ? 16.084 -13.042 -11.914 1.00 90.31 243 THR A O 1
ATOM 1857 N N . ALA A 1 244 ? 15.687 -11.444 -10.394 1.00 89.19 244 ALA A N 1
ATOM 1858 C CA . ALA A 1 244 ? 15.031 -12.326 -9.429 1.00 89.19 244 ALA A CA 1
ATOM 1859 C C . ALA A 1 244 ? 13.777 -13.006 -10.008 1.00 89.19 244 ALA A C 1
ATOM 1861 O O . ALA A 1 244 ? 13.560 -14.195 -9.785 1.00 89.19 244 ALA A O 1
ATOM 1862 N N . LEU A 1 245 ? 12.974 -12.287 -10.797 1.00 85.81 245 LEU A N 1
ATOM 1863 C CA . LEU A 1 245 ? 11.799 -12.835 -11.482 1.00 85.81 245 LEU A CA 1
ATOM 1864 C C . LEU A 1 245 ? 12.177 -13.901 -12.513 1.00 85.81 245 LEU A C 1
ATOM 1866 O O . LEU A 1 245 ? 11.519 -14.940 -12.597 1.00 85.81 245 LEU A O 1
ATOM 1870 N N . LYS A 1 246 ? 13.254 -13.670 -13.272 1.00 88.38 246 LYS A N 1
ATOM 1871 C CA . LYS A 1 246 ? 13.780 -14.658 -14.218 1.00 88.38 246 LYS A CA 1
ATOM 1872 C C . LYS A 1 246 ? 14.218 -15.932 -13.493 1.00 88.38 246 LYS A C 1
ATOM 1874 O O . LYS A 1 246 ? 13.802 -17.021 -13.877 1.00 88.38 246 LYS A O 1
ATOM 1879 N N . GLU A 1 247 ? 14.977 -15.793 -12.408 1.00 90.25 247 GLU A N 1
ATOM 1880 C CA . GLU A 1 247 ? 15.422 -16.935 -11.603 1.00 90.25 247 GLU A CA 1
ATOM 1881 C C . GLU A 1 247 ? 14.258 -17.691 -10.946 1.00 90.25 247 GLU A C 1
ATOM 1883 O O . GLU A 1 247 ? 14.294 -18.919 -10.864 1.00 90.25 247 GLU A O 1
ATOM 1888 N N . ALA A 1 248 ? 13.220 -16.984 -10.482 1.00 87.19 248 ALA A N 1
ATOM 1889 C CA . ALA A 1 248 ? 12.025 -17.607 -9.910 1.00 87.19 248 ALA A CA 1
ATOM 1890 C C . ALA A 1 248 ? 11.336 -18.512 -10.939 1.00 87.19 248 ALA A C 1
ATOM 1892 O O . ALA A 1 248 ? 10.970 -19.646 -10.622 1.00 87.19 248 ALA A O 1
ATOM 1893 N N . LYS A 1 249 ? 11.222 -18.026 -12.183 1.00 84.81 249 LYS A N 1
ATOM 1894 C CA . LYS A 1 249 ? 10.653 -18.776 -13.305 1.00 84.81 249 LYS A CA 1
ATOM 1895 C C . LYS A 1 249 ? 11.505 -19.994 -13.663 1.00 84.81 249 LYS A C 1
ATOM 1897 O O . LYS A 1 249 ? 10.965 -21.086 -13.785 1.00 84.81 249 LYS A O 1
ATOM 1902 N N . GLU A 1 250 ? 12.825 -19.839 -13.774 1.00 89.69 250 GLU A N 1
ATOM 1903 C CA . GLU A 1 250 ? 13.753 -20.947 -14.065 1.00 89.69 250 GLU A CA 1
ATOM 1904 C C . GLU A 1 250 ? 13.719 -22.045 -12.987 1.00 89.69 250 GLU A C 1
ATOM 1906 O O . GLU A 1 250 ? 13.863 -23.227 -13.294 1.00 89.69 250 GLU A O 1
ATOM 1911 N N . LYS A 1 251 ? 13.481 -21.665 -11.726 1.00 88.62 251 LYS A N 1
ATOM 1912 C CA . LYS A 1 251 ? 13.360 -22.584 -10.584 1.00 88.62 251 LYS A CA 1
ATOM 1913 C C . LYS A 1 251 ? 11.938 -23.113 -10.359 1.00 88.62 251 LYS A C 1
ATOM 1915 O O . LYS A 1 251 ? 11.728 -23.846 -9.396 1.00 88.62 251 LYS A O 1
ATOM 1920 N N . ASN A 1 252 ? 10.973 -22.763 -11.216 1.00 84.75 252 ASN A N 1
ATOM 1921 C CA . ASN A 1 252 ? 9.554 -23.122 -11.082 1.00 84.75 252 ASN A CA 1
ATOM 1922 C C . ASN A 1 252 ? 8.954 -22.768 -9.707 1.00 84.75 252 ASN A C 1
ATOM 1924 O O . ASN A 1 252 ? 8.137 -23.506 -9.154 1.00 84.75 252 ASN A O 1
ATOM 1928 N N . ILE A 1 253 ? 9.365 -21.635 -9.136 1.00 81.19 253 ILE A N 1
ATOM 1929 C CA . ILE A 1 253 ? 8.804 -21.138 -7.879 1.00 81.19 253 ILE A CA 1
ATOM 1930 C C . ILE A 1 253 ? 7.449 -20.510 -8.191 1.00 81.19 253 ILE A C 1
ATOM 1932 O O . ILE A 1 253 ? 7.354 -19.632 -9.045 1.00 81.19 253 ILE A O 1
ATOM 1936 N N . THR A 1 254 ? 6.397 -20.961 -7.508 1.00 74.56 254 THR A N 1
ATOM 1937 C CA . THR A 1 254 ? 5.011 -20.566 -7.800 1.00 74.56 254 THR A CA 1
ATOM 1938 C C . THR A 1 254 ? 4.224 -20.215 -6.536 1.00 74.56 254 THR A C 1
ATOM 1940 O O . THR A 1 254 ? 4.612 -20.554 -5.414 1.00 74.56 254 THR A O 1
ATOM 1943 N N . SER A 1 255 ? 3.102 -19.514 -6.724 1.00 68.50 255 SER A N 1
ATOM 1944 C CA . SER A 1 255 ? 2.126 -19.192 -5.676 1.00 68.50 255 SER A CA 1
ATOM 1945 C C . SER A 1 255 ? 2.744 -18.449 -4.475 1.00 68.50 255 SER A C 1
ATOM 1947 O O . SER A 1 255 ? 3.576 -17.555 -4.632 1.00 68.50 255 SER A O 1
ATOM 1949 N N . GLN A 1 256 ? 2.366 -18.829 -3.250 1.00 62.94 256 GLN A N 1
ATOM 1950 C CA . GLN A 1 256 ? 2.768 -18.173 -2.001 1.00 62.94 256 GLN A CA 1
ATOM 1951 C C . GLN A 1 256 ? 4.289 -18.167 -1.756 1.00 62.94 256 GLN A C 1
ATOM 1953 O O . GLN A 1 256 ? 4.762 -17.392 -0.927 1.00 62.94 256 GLN A O 1
ATOM 1958 N N . SER A 1 257 ? 5.057 -18.996 -2.476 1.00 70.12 257 SER A N 1
ATOM 1959 C CA . SER A 1 257 ? 6.520 -19.070 -2.380 1.00 70.12 257 SER A CA 1
ATOM 1960 C C . SER A 1 257 ? 7.251 -18.059 -3.269 1.00 70.12 257 SER A C 1
ATOM 1962 O O . SER A 1 257 ? 8.430 -17.800 -3.027 1.00 70.12 257 SER A O 1
ATOM 1964 N N . VAL A 1 258 ? 6.577 -17.457 -4.260 1.00 74.12 258 VAL A N 1
ATOM 1965 C CA . VAL A 1 258 ? 7.186 -16.477 -5.180 1.00 74.12 258 VAL A CA 1
ATOM 1966 C C . VAL A 1 258 ? 7.639 -15.245 -4.419 1.00 74.12 258 VAL A C 1
ATOM 1968 O O . VAL A 1 258 ? 8.805 -14.873 -4.494 1.00 74.12 258 VAL A O 1
ATOM 1971 N N . THR A 1 259 ? 6.750 -14.630 -3.642 1.00 68.69 259 THR A N 1
ATOM 1972 C CA . THR A 1 259 ? 7.075 -13.374 -2.964 1.00 68.69 259 THR A CA 1
ATOM 1973 C C . THR A 1 259 ? 8.228 -13.519 -1.961 1.00 68.69 259 THR A C 1
ATOM 1975 O O . THR A 1 259 ? 9.180 -12.752 -2.084 1.00 68.69 259 THR A O 1
ATOM 1978 N N . PRO A 1 260 ? 8.252 -14.507 -1.039 1.00 72.25 260 PRO A N 1
ATOM 1979 C CA . PRO A 1 260 ? 9.401 -14.714 -0.151 1.00 72.25 260 PRO A CA 1
ATOM 1980 C C . PRO A 1 260 ? 10.719 -14.951 -0.900 1.00 72.25 260 PRO A C 1
ATOM 1982 O O . PRO A 1 260 ? 11.757 -14.418 -0.506 1.00 72.25 260 PRO A O 1
ATOM 1985 N N . PHE A 1 261 ? 10.683 -15.706 -2.004 1.00 81.88 261 PHE A N 1
ATOM 1986 C CA . PHE A 1 261 ? 11.864 -15.913 -2.839 1.00 81.88 261 PHE A CA 1
ATOM 1987 C C . PHE A 1 261 ? 12.352 -14.605 -3.466 1.00 81.88 261 PHE A C 1
ATOM 1989 O O . PHE A 1 261 ? 13.538 -14.291 -3.366 1.00 81.88 261 PHE A O 1
ATOM 1996 N N . LEU A 1 262 ? 11.451 -13.834 -4.083 1.00 81.00 262 LEU A N 1
ATOM 1997 C CA . LEU A 1 262 ? 11.799 -12.582 -4.753 1.00 81.00 262 LEU A CA 1
ATOM 1998 C C . LEU A 1 262 ? 12.433 -11.586 -3.787 1.00 81.00 262 LEU A C 1
ATOM 2000 O O . LEU A 1 262 ? 13.420 -10.958 -4.147 1.00 81.00 262 LEU A O 1
ATOM 2004 N N . LEU A 1 263 ? 11.924 -11.474 -2.560 1.00 70.81 263 LEU A N 1
ATOM 2005 C CA . LEU A 1 263 ? 12.481 -10.563 -1.555 1.00 70.81 263 LEU A CA 1
ATOM 2006 C C . LEU A 1 263 ? 13.841 -11.021 -1.051 1.00 70.81 263 LEU A C 1
ATOM 2008 O O . LEU A 1 263 ? 14.773 -10.223 -1.015 1.00 70.81 263 LEU A O 1
ATOM 2012 N N . SER A 1 264 ? 13.974 -12.307 -0.710 1.00 78.88 264 SER A N 1
ATOM 2013 C CA . SER A 1 264 ? 15.255 -12.866 -0.275 1.00 78.88 264 SER A CA 1
ATOM 2014 C C . SER A 1 264 ? 16.315 -12.670 -1.356 1.00 78.88 264 SER A C 1
ATOM 2016 O O . SER A 1 264 ? 17.431 -12.227 -1.075 1.00 78.88 264 SER A O 1
ATOM 2018 N N . ARG A 1 265 ? 15.947 -12.928 -2.615 1.00 85.75 265 ARG A N 1
ATOM 2019 C CA . ARG A 1 265 ? 16.849 -12.760 -3.746 1.00 85.75 265 ARG A CA 1
ATOM 2020 C C . ARG A 1 265 ? 17.162 -11.295 -4.021 1.00 85.75 265 ARG A C 1
ATOM 2022 O O . ARG A 1 265 ? 18.320 -10.972 -4.265 1.00 85.75 265 ARG A O 1
ATOM 2029 N N . LEU A 1 266 ? 16.173 -10.411 -3.934 1.00 83.00 266 LEU A N 1
ATOM 2030 C CA . LEU A 1 266 ? 16.375 -8.977 -4.096 1.00 83.00 266 LEU A CA 1
ATOM 2031 C C . LEU A 1 266 ? 17.345 -8.442 -3.044 1.00 83.00 266 LEU A C 1
ATOM 2033 O O . LEU A 1 266 ? 18.321 -7.797 -3.403 1.00 83.00 266 LEU A O 1
ATOM 2037 N N . ASN A 1 267 ? 17.146 -8.804 -1.776 1.00 79.06 267 ASN A N 1
ATOM 2038 C CA . ASN A 1 267 ? 18.022 -8.402 -0.683 1.00 79.06 267 ASN A CA 1
ATOM 2039 C C . ASN A 1 267 ? 19.475 -8.868 -0.912 1.00 79.06 267 ASN A C 1
ATOM 2041 O O . ASN A 1 267 ? 20.408 -8.089 -0.730 1.00 79.06 267 ASN A O 1
ATOM 2045 N N . GLN A 1 268 ? 19.675 -10.100 -1.401 1.00 84.38 268 GLN A N 1
ATOM 2046 C CA . GLN A 1 268 ? 21.002 -10.600 -1.793 1.00 84.38 268 GLN A CA 1
ATOM 2047 C C . GLN A 1 268 ? 21.624 -9.804 -2.950 1.00 84.38 268 GLN A C 1
ATOM 2049 O O . GLN A 1 268 ? 22.826 -9.555 -2.940 1.00 84.38 268 GLN A O 1
ATOM 2054 N N . LEU A 1 269 ? 20.828 -9.430 -3.956 1.00 85.44 269 LEU A N 1
ATOM 2055 C CA . LEU A 1 269 ? 21.300 -8.703 -5.139 1.00 85.44 269 LEU A CA 1
ATOM 2056 C C . LEU A 1 269 ? 21.580 -7.221 -4.851 1.00 85.44 269 LEU A C 1
ATOM 2058 O O . LEU A 1 269 ? 22.426 -6.617 -5.509 1.00 85.44 269 LEU A O 1
ATOM 2062 N N . THR A 1 270 ? 20.883 -6.635 -3.877 1.00 81.81 270 THR A N 1
ATOM 2063 C CA . THR A 1 270 ? 20.991 -5.212 -3.530 1.00 81.81 270 THR A CA 1
ATOM 2064 C C . THR A 1 270 ? 21.761 -4.959 -2.236 1.00 81.81 270 THR A C 1
ATOM 2066 O O . THR A 1 270 ? 21.880 -3.807 -1.834 1.00 81.81 270 THR A O 1
ATOM 2069 N N . SER A 1 271 ? 22.247 -6.000 -1.554 1.00 81.12 271 SER A N 1
ATOM 2070 C CA . SER A 1 271 ? 22.923 -5.909 -0.249 1.00 81.12 271 SER A CA 1
ATOM 2071 C C . SER A 1 271 ? 22.144 -5.080 0.789 1.00 81.12 271 SER A C 1
ATOM 2073 O O . SER A 1 271 ? 22.730 -4.271 1.503 1.00 81.12 271 SER A O 1
ATOM 2075 N N . GLY A 1 272 ? 20.816 -5.236 0.850 1.00 73.12 272 GLY A N 1
ATOM 2076 C CA . GLY A 1 272 ? 19.945 -4.491 1.776 1.00 73.12 272 GLY A CA 1
ATOM 2077 C C . GLY A 1 272 ? 19.458 -3.110 1.314 1.00 73.12 272 GLY A C 1
ATOM 2078 O O . GLY A 1 272 ? 18.553 -2.556 1.938 1.00 73.12 272 GLY A O 1
ATOM 2079 N N . GLU A 1 273 ? 19.962 -2.563 0.201 1.00 75.25 273 GLU A N 1
ATOM 2080 C CA . GLU A 1 273 ? 19.561 -1.225 -0.280 1.00 75.25 273 GLU A CA 1
ATOM 2081 C C . GLU A 1 273 ? 18.060 -1.105 -0.603 1.00 75.25 273 GLU A C 1
ATOM 2083 O O . GLU A 1 273 ? 17.463 -0.046 -0.402 1.00 75.25 273 GLU A O 1
ATOM 2088 N N . SER A 1 274 ? 17.410 -2.192 -1.035 1.00 72.44 274 SER A N 1
ATOM 2089 C CA . SER A 1 274 ? 15.969 -2.206 -1.321 1.00 72.44 274 SER A CA 1
ATOM 2090 C C . SER A 1 274 ? 15.107 -1.889 -0.096 1.00 72.44 274 SER A C 1
ATOM 2092 O O . SER A 1 274 ? 14.072 -1.229 -0.226 1.00 72.44 274 SER A O 1
ATOM 2094 N N . LEU A 1 275 ? 15.525 -2.333 1.094 1.00 71.06 275 LEU A N 1
ATOM 2095 C CA . LEU A 1 275 ? 14.824 -2.041 2.345 1.00 71.06 275 LEU A CA 1
ATOM 2096 C C . LEU A 1 275 ? 15.012 -0.576 2.728 1.00 71.06 275 LEU A C 1
ATOM 2098 O O . LEU A 1 275 ? 14.024 0.128 2.913 1.00 71.06 275 LEU A O 1
ATOM 2102 N N . ARG A 1 276 ? 16.258 -0.089 2.722 1.00 74.69 276 ARG A N 1
ATOM 2103 C CA . ARG A 1 276 ? 16.584 1.311 3.034 1.00 74.69 276 ARG A CA 1
ATOM 2104 C C . ARG A 1 276 ? 15.801 2.293 2.160 1.00 74.69 276 ARG A C 1
ATOM 2106 O O . ARG A 1 276 ? 15.265 3.282 2.649 1.00 74.69 276 ARG A O 1
ATOM 2113 N N . ILE A 1 277 ? 15.695 2.015 0.863 1.00 74.69 277 ILE A N 1
ATOM 2114 C CA . ILE A 1 277 ? 14.957 2.878 -0.069 1.00 74.69 277 ILE A CA 1
ATOM 2115 C C . ILE A 1 277 ? 13.456 2.808 0.169 1.00 74.69 277 ILE A C 1
ATOM 2117 O O . ILE A 1 277 ? 12.791 3.839 0.100 1.00 74.69 277 ILE A O 1
ATOM 2121 N N . SER A 1 278 ? 12.930 1.629 0.508 1.00 73.38 278 SER A N 1
ATOM 2122 C CA . SER A 1 278 ? 11.524 1.488 0.895 1.00 73.38 278 SER A CA 1
ATOM 2123 C C . SER A 1 278 ? 11.196 2.325 2.136 1.00 73.38 278 SER A C 1
ATOM 2125 O O . SER A 1 278 ? 10.136 2.940 2.181 1.00 73.38 278 SER A O 1
ATOM 2127 N N . GLU A 1 279 ? 12.102 2.405 3.114 1.00 74.44 279 GLU A N 1
ATOM 2128 C CA . GLU A 1 279 ? 11.929 3.240 4.311 1.00 74.44 279 GLU A CA 1
ATOM 2129 C C . GLU A 1 279 ? 11.923 4.737 3.987 1.00 74.44 279 GLU A C 1
ATOM 2131 O O . GLU A 1 279 ? 11.023 5.451 4.423 1.00 74.44 279 GLU A O 1
ATOM 2136 N N . ILE A 1 280 ? 12.872 5.213 3.172 1.00 76.94 280 ILE A N 1
ATOM 2137 C CA . ILE A 1 280 ? 12.926 6.631 2.767 1.00 76.94 280 ILE A CA 1
ATOM 2138 C C . ILE A 1 280 ? 11.687 7.006 1.942 1.00 76.94 280 ILE A C 1
ATOM 2140 O O . ILE A 1 280 ? 11.130 8.095 2.089 1.00 76.94 280 ILE A O 1
ATOM 2144 N N . LEU A 1 281 ? 11.251 6.100 1.068 1.00 77.06 281 LEU A N 1
ATOM 2145 C CA . LEU A 1 281 ? 10.042 6.258 0.272 1.00 77.06 281 LEU A CA 1
ATOM 2146 C C . LEU A 1 281 ? 8.798 6.360 1.157 1.00 77.06 281 LEU A C 1
ATOM 2148 O O . LEU A 1 281 ? 7.974 7.247 0.949 1.00 77.06 281 LEU A O 1
ATOM 2152 N N . LEU A 1 282 ? 8.678 5.491 2.163 1.00 75.69 282 LEU A N 1
ATOM 2153 C CA . LEU A 1 282 ? 7.604 5.564 3.148 1.00 75.69 282 LEU A CA 1
ATOM 2154 C C . LEU A 1 282 ? 7.637 6.898 3.896 1.00 75.69 282 LEU A C 1
ATOM 2156 O O . LEU A 1 282 ? 6.620 7.574 3.946 1.00 75.69 282 LEU A O 1
ATOM 2160 N N . GLU A 1 283 ? 8.788 7.341 4.396 1.00 75.94 283 GLU A N 1
ATOM 2161 C CA . GLU A 1 283 ? 8.888 8.638 5.079 1.00 75.94 283 GLU A CA 1
ATOM 2162 C C . GLU A 1 283 ? 8.392 9.797 4.190 1.00 75.94 283 GLU A C 1
ATOM 2164 O O . GLU A 1 283 ? 7.686 10.690 4.655 1.00 75.94 283 GLU A O 1
ATOM 2169 N N . GLN A 1 284 ? 8.701 9.778 2.889 1.00 79.38 284 GLN A N 1
ATOM 2170 C CA . GLN A 1 284 ? 8.218 10.790 1.946 1.00 79.38 284 GLN A CA 1
ATOM 2171 C C . GLN A 1 284 ? 6.714 10.676 1.669 1.00 79.38 284 GLN A C 1
ATOM 2173 O O . GLN A 1 284 ? 6.026 11.694 1.668 1.00 79.38 284 GLN A O 1
ATOM 2178 N N . ILE A 1 285 ? 6.193 9.467 1.439 1.00 79.56 285 ILE A N 1
ATOM 2179 C CA . ILE A 1 285 ? 4.749 9.225 1.282 1.00 79.56 285 ILE A CA 1
ATOM 2180 C C . ILE A 1 285 ? 3.994 9.806 2.477 1.00 79.56 285 ILE A C 1
ATOM 2182 O O . ILE A 1 285 ? 2.943 10.422 2.320 1.00 79.56 285 ILE A O 1
ATOM 2186 N N . PHE A 1 286 ? 4.578 9.663 3.662 1.00 73.25 286 PHE A N 1
ATOM 2187 C CA . PHE A 1 286 ? 3.994 10.119 4.906 1.00 73.25 286 PHE A CA 1
ATOM 2188 C C . PHE A 1 286 ? 4.036 11.647 5.072 1.00 73.25 286 PHE A C 1
ATOM 2190 O O . PHE A 1 286 ? 3.161 12.203 5.725 1.00 73.25 286 PHE A O 1
ATOM 2197 N N . LYS A 1 287 ? 4.944 12.351 4.383 1.00 69.25 287 LYS A N 1
ATOM 2198 C CA . LYS A 1 287 ? 4.923 13.826 4.273 1.00 69.25 287 LYS A CA 1
ATOM 2199 C C . LYS A 1 287 ? 3.77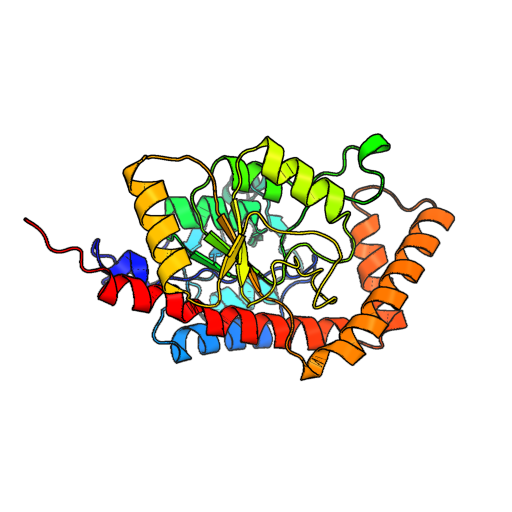7 14.347 3.400 1.00 69.25 287 LYS A C 1
ATOM 2201 O O . LYS A 1 287 ? 3.300 15.461 3.592 1.00 69.25 287 LYS A O 1
ATOM 2206 N N . PHE A 1 288 ? 3.265 13.533 2.473 1.00 67.25 288 PHE A N 1
ATOM 2207 C CA . PHE A 1 288 ? 2.058 13.875 1.707 1.00 67.25 288 PHE A CA 1
ATOM 2208 C C . PHE A 1 288 ? 0.762 13.736 2.523 1.00 67.25 288 PHE A C 1
ATOM 2210 O O . PHE A 1 288 ? -0.317 14.077 2.041 1.00 67.25 288 PHE A O 1
ATOM 2217 N N . LEU A 1 289 ? 0.855 13.310 3.788 1.00 62.38 289 LEU A N 1
ATOM 2218 C CA . LEU A 1 289 ? -0.266 13.218 4.727 1.00 62.38 289 LEU A CA 1
ATOM 2219 C C . LEU A 1 289 ? -0.614 14.565 5.386 1.00 62.38 289 LEU A C 1
ATOM 2221 O O . LEU A 1 289 ? -1.362 14.617 6.355 1.00 62.38 289 LEU A O 1
ATOM 2225 N N . SER A 1 290 ? -0.177 15.681 4.804 1.00 57.12 290 SER A N 1
ATOM 2226 C CA . SER A 1 290 ? -0.785 16.999 5.028 1.00 57.12 290 SER A CA 1
ATOM 2227 C C . SER A 1 290 ? -2.169 17.148 4.356 1.00 57.12 290 SER A C 1
ATOM 2229 O O . SER A 1 290 ? -2.857 18.148 4.566 1.00 57.12 290 SER A O 1
ATOM 2231 N N . LEU A 1 291 ? -2.627 16.147 3.584 1.00 54.97 291 LEU A N 1
ATOM 2232 C CA . LEU A 1 291 ? -3.967 16.076 2.967 1.00 54.97 291 LEU A CA 1
ATOM 2233 C C . LEU A 1 291 ? -5.120 16.337 3.959 1.00 54.97 291 LEU A C 1
ATOM 2235 O O . LEU A 1 291 ? -6.070 17.040 3.624 1.00 54.97 291 LEU A O 1
ATOM 2239 N N . SER A 1 292 ? -5.015 15.824 5.184 1.00 51.94 292 SER A N 1
ATOM 2240 C CA . SER A 1 292 ? -5.910 16.034 6.337 1.00 51.94 292 SER A CA 1
ATOM 2241 C C . SER A 1 292 ? -6.099 17.517 6.656 1.00 51.94 292 SER A C 1
ATOM 2243 O O . SER A 1 292 ? -7.228 17.987 6.780 1.00 51.94 292 SER A O 1
ATOM 2245 N N . MET A 1 293 ? -5.004 18.280 6.709 1.00 50.16 293 MET A N 1
ATOM 2246 C CA . MET A 1 293 ? -5.015 19.720 6.977 1.00 50.16 293 MET A CA 1
ATOM 2247 C C . MET A 1 293 ? -5.659 20.520 5.835 1.00 50.1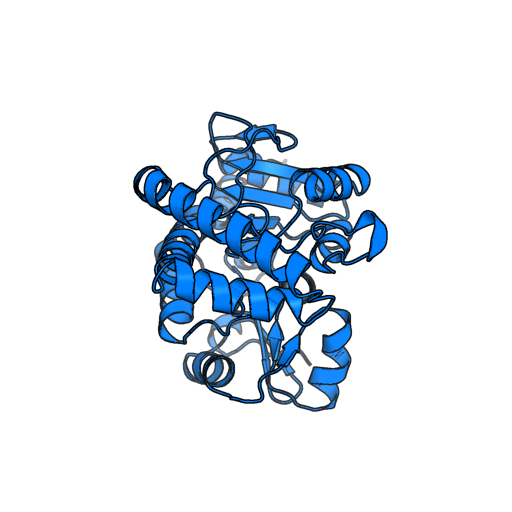6 293 MET A C 1
ATOM 2249 O O . MET A 1 293 ? -6.184 21.614 6.046 1.00 50.16 293 MET A O 1
ATOM 2253 N N . SER A 1 294 ? -5.646 19.994 4.608 1.00 53.31 294 SER A N 1
ATOM 2254 C CA . SER A 1 294 ? -6.314 20.621 3.460 1.00 53.31 294 SER A CA 1
ATOM 2255 C C . SER A 1 294 ? -7.841 20.485 3.504 1.00 53.31 294 SER A C 1
ATOM 2257 O O . SER A 1 294 ? -8.536 21.295 2.881 1.00 53.31 294 SER A O 1
ATOM 2259 N N . PHE A 1 295 ? -8.393 19.551 4.288 1.00 54.53 295 PHE A N 1
ATOM 2260 C CA . PHE A 1 295 ? -9.838 19.501 4.531 1.00 54.53 295 PHE A CA 1
ATOM 2261 C C . PHE A 1 295 ? -10.335 20.674 5.387 1.00 54.53 295 PHE A C 1
ATOM 2263 O O . PHE A 1 295 ? -11.447 21.145 5.151 1.00 54.53 295 PHE A O 1
ATOM 2270 N N . ASP A 1 296 ? -9.520 21.214 6.303 1.00 45.31 296 ASP A N 1
ATOM 2271 C CA . ASP A 1 296 ? -9.885 22.404 7.094 1.00 45.31 296 ASP A CA 1
ATOM 2272 C C . ASP A 1 296 ? -10.042 23.659 6.222 1.00 45.31 296 ASP A C 1
ATOM 2274 O O . ASP A 1 296 ? -10.865 24.533 6.511 1.00 45.31 296 ASP A O 1
ATOM 2278 N N . ARG A 1 297 ? -9.298 23.727 5.110 1.00 41.94 297 ARG A N 1
ATOM 2279 C CA . ARG A 1 297 ? -9.419 24.789 4.096 1.00 41.94 297 ARG A CA 1
ATOM 2280 C C . ARG A 1 297 ? -10.572 24.559 3.121 1.00 41.94 297 ARG A C 1
ATOM 2282 O O . ARG A 1 297 ? -11.073 25.521 2.550 1.00 41.94 297 ARG A O 1
ATOM 2289 N N . CYS A 1 298 ? -11.057 23.324 2.991 1.00 39.28 298 CYS A N 1
ATOM 2290 C CA . CYS A 1 298 ? -12.280 22.978 2.260 1.00 39.28 298 CYS A CA 1
ATOM 2291 C C . CYS A 1 298 ? -13.559 23.257 3.064 1.00 39.28 298 CYS A C 1
ATOM 2293 O O . CYS A 1 298 ? -14.569 22.581 2.847 1.00 39.28 298 CYS A O 1
ATOM 2295 N N . ARG A 1 299 ? -13.568 24.242 3.978 1.00 38.22 299 ARG A N 1
ATOM 2296 C CA . ARG A 1 299 ? -14.820 24.798 4.511 1.00 38.22 299 ARG A CA 1
ATOM 2297 C C . ARG A 1 299 ? -15.597 25.431 3.361 1.00 38.22 299 ARG A C 1
ATOM 2299 O O . ARG A 1 299 ? -15.506 26.621 3.088 1.00 38.22 299 ARG A O 1
ATOM 2306 N N . ILE A 1 300 ? -16.361 24.575 2.694 1.00 35.19 300 ILE A N 1
ATOM 2307 C CA . ILE A 1 300 ? -17.458 24.897 1.805 1.00 35.19 300 ILE A CA 1
ATOM 2308 C C . ILE A 1 300 ? -18.309 25.924 2.545 1.00 35.19 300 ILE A C 1
ATOM 2310 O O . ILE A 1 300 ? -18.778 25.667 3.659 1.00 35.19 300 ILE A O 1
ATOM 2314 N N . THR A 1 301 ? -18.455 27.090 1.929 1.00 30.38 301 THR A N 1
ATOM 2315 C CA . THR A 1 301 ? -19.489 28.070 2.238 1.00 30.38 301 THR A CA 1
ATOM 2316 C C . THR A 1 301 ? -20.810 27.323 2.392 1.00 30.38 301 THR A C 1
ATOM 2318 O O . THR A 1 301 ? -21.358 26.809 1.418 1.00 30.38 301 THR A O 1
ATOM 2321 N N . ARG A 1 302 ? -21.270 27.175 3.636 1.00 26.98 302 ARG A N 1
ATOM 2322 C CA . ARG A 1 302 ? -22.645 26.772 3.911 1.00 26.98 302 ARG A CA 1
ATOM 2323 C C . ARG A 1 302 ? -23.507 27.979 3.556 1.00 26.98 302 ARG A C 1
ATOM 2325 O O . ARG A 1 302 ? -23.426 28.983 4.261 1.00 26.98 302 ARG A O 1
ATOM 2332 N N . GLU A 1 303 ? -24.245 27.889 2.457 1.00 30.92 303 GLU A N 1
ATOM 2333 C CA . GLU A 1 303 ? -25.550 28.552 2.355 1.00 30.92 303 GLU A CA 1
ATOM 2334 C C . GLU A 1 303 ? -26.589 27.697 3.086 1.00 30.92 303 GLU A C 1
ATOM 2336 O O . GLU A 1 303 ? -26.487 26.446 3.001 1.00 30.92 303 GLU A O 1
#

InterPro domains:
  IPR007342 Pseudouridine-5'-phosphate glycosidase [PF04227] (33-283)
  IPR022830 Indigoidine synthase A-like [G3DSA:3.40.1790.10] (21-288)
  IPR022830 Indigoidine synthase A-like [SSF110581] (34-282)

Radius of gyration: 18.41 Å; Cα contacts (8 Å, |Δi|>4): 610; chains: 1; bounding box: 48×52×45 Å

pLDDT: mean 81.94, std 16.62, range [26.98, 98.19]

Sequence (303 aa):
MLKKEEKLGNQLDTLTQLYYYTVQLYVLHEKVHFSTAKLLEDAVRSEGSEPATIALLDGNIHVGLSNENLTRVAETMDSVKVSRRDIAYALNKGLVGGTTVAATMFLAHMAGIRVFATGGIGGVHRGAEETFDISADLIELMQTPVTVVCAGVKSILDIPKTLQFLETHSVNCIVYGEKNAFPGFFTKETTEKGQFSTTDLHDVVQHMEMSRKLGLKAGTILACPIPDKLTGDGKRIEEAIVTALKEAKEKNITSQSVTPFLLSRLNQLTSGESLRISEILLEQIFKFLSLSMSFDRCRITRE